Protein 7FAO (pdb70)

Radius of gyration: 17.67 Å; Cα contacts (8 Å, |Δi|>4): 389; chains: 2; bounding box: 28×63×42 Å

Sequence (192 aa):
SHMDIQVQVNIDDNGKNFDYTYTVTTESELQKVLNELMDYIKAAGAARVRISITARTSSEAEKFAAILRKVFAELGYNDINVTFDGDTVTVEEGQLESHMDIQVQVNIDDNGKNFDYTYTVTTESELQKVLNELMDYIKAAGAARVRISITARTSSEAEKFAAILRKVFAELGYNDINVTFDGDTVTVEGQLE

Nearest PDB structures (foldseek):
  7fao-assembly2_C  TM=9.971E-01  e=3.181E-18  unidentified
  1qys-assembly1_A  TM=9.608E-01  e=2.717E-15  unclassified
  2n4e-assembly1_A  TM=8.422E-01  e=2.646E-12  synthetic construct
  4kyz-assembly1_A  TM=8.076E-01  e=4.391E-10  synthetic construct
  2jvf-assembly1_A  TM=9.149E-01  e=1.231E-07  unclassified

Solvent-accessible surface area: 9706 Å² total; per-residue (Å²): 108,167,136,38,0,73,0,55,0,41,0,34,35,143,68,79,87,80,89,96,98,53,81,2,79,64,60,86,48,0,63,111,8,0,77,101,10,23,95,78,9,122,93,48,34,4,28,100,0,98,2,16,0,50,6,91,73,82,87,28,1,78,107,0,0,26,19,0,3,98,11,0,2,88,27,18,3,22,34,0,46,5,81,85,119,62,54,33,0,12,0,67,0,64,86,175,93,188,131,34,0,84,3,57,0,24,5,25,53,126,74,134,101,98,95,74,104,67,78,2,79,63,50,88,66,0,62,121,12,1,66,82,9,25,90,95,2,119,95,65,37,1,36,67,0,61,1,10,0,56,6,86,71,76,88,27,0,78,110,0,0,24,27,0,6,97,9,0,2,88,25,15,4,13,26,0,53,9,83,86,116,57,56,32,0,19,0,51,0,71,77,139

Secondary structure (DSSP, 8-state):
-TT-EEEEEEEEETTEEEEEEEEESSHHHHHHHHHHHHHHHHHH--SEEEEEEE-SSHHHHHHHHHHHHHHHHHTT-SEEEEEEETTEEEEEEE--/-TTSEEEEEEEEETTEEEEEEEEESSHHHHHHHHHHHHHHHHHHT-SEEEEEEE-SSHHHHHHHHHHHHHHHHHHT-SEEEEEEETTEEEEEEE--

Structure (mmCIF, N/CA/C/O backbone):
data_7FAO
#
_entry.id   7FAO
#
_cell.length_a   24.015
_cell.length_b   86.298
_cell.length_c   40.130
_cell.angle_alpha   90.000
_cell.angle_beta   97.176
_cell.angle_gamma   90.000
#
_symmetry.space_group_name_H-M   'P 1 21 1'
#
loop_
_entity.id
_entity.type
_entity.pdbx_description
1 polymer 'Top7 Surface mutant'
2 non-polymer 'MAGNESIUM ION'
3 water water
#
loop_
_atom_site.group_PDB
_atom_site.id
_atom_site.type_symbol
_atom_site.label_atom_id
_atom_site.label_alt_id
_atom_site.label_comp_id
_atom_site.label_asym_id
_atom_site.label_entity_id
_atom_site.label_seq_id
_atom_site.pdbx_PDB_ins_code
_atom_site.Cartn_x
_atom_site.Cartn_y
_atom_site.Cartn_z
_atom_site.occupancy
_atom_site.B_iso_or_equiv
_atom_site.auth_seq_id
_atom_site.auth_comp_id
_atom_site.auth_asym_id
_atom_site.auth_atom_id
_atom_site.pdbx_PDB_model_num
ATOM 1 N N . SER A 1 2 ? 7.62821 19.58338 10.99427 1.000 60.06510 0 SER A N 1
ATOM 2 C CA . SER A 1 2 ? 7.85365 19.79094 9.56925 1.000 51.51144 0 SER A CA 1
ATOM 3 C C . SER A 1 2 ? 7.72335 18.48314 8.80302 1.000 45.45808 0 SER A C 1
ATOM 4 O O . SER A 1 2 ? 7.54139 17.41627 9.39474 1.000 38.20195 0 SER A O 1
ATOM 7 N N . HIS A 1 3 ? 7.83029 18.56796 7.47906 1.000 44.67641 1 HIS A N 1
ATOM 8 C CA . HIS A 1 3 ? 7.72858 17.38251 6.63872 1.000 41.25758 1 HIS A CA 1
ATOM 9 C C . HIS A 1 3 ? 8.99417 16.54498 6.63149 1.000 36.05169 1 HIS A C 1
ATOM 10 O O . HIS A 1 3 ? 9.02441 15.51439 5.95033 1.000 34.69363 1 HIS A O 1
ATOM 17 N N . MET A 1 4 ? 10.03479 16.96371 7.35279 1.000 31.78276 2 MET A N 1
ATOM 18 C CA . MET A 1 4 ? 11.18980 16.10208 7.55648 1.000 32.22228 2 MET A CA 1
ATOM 19 C C . MET A 1 4 ? 10.95048 15.05602 8.63735 1.000 33.35400 2 MET A C 1
ATOM 20 O O . MET A 1 4 ? 11.77992 14.15522 8.79436 1.000 38.03351 2 MET A O 1
ATOM 25 N N . ASP A 1 5 ? 9.85282 15.16383 9.38625 1.000 28.55342 3 ASP A N 1
ATOM 26 C CA . ASP A 1 5 ? 9.54984 14.29555 10.51689 1.000 30.04571 3 ASP A CA 1
ATOM 27 C C . ASP A 1 5 ? 8.86209 13.01919 10.04349 1.000 27.04535 3 ASP A C 1
ATOM 28 O O . ASP A 1 5 ? 8.20814 12.98580 8.99873 1.000 27.45066 3 ASP A O 1
ATOM 33 N N . ILE A 1 6 ? 8.98107 11.97742 10.86468 1.000 23.36070 4 ILE A N 1
ATOM 34 C CA . ILE A 1 6 ? 8.26526 10.71688 10.70236 1.000 24.42924 4 ILE A CA 1
ATOM 35 C C . ILE A 1 6 ? 7.35596 10.55026 11.91166 1.000 24.54505 4 ILE A C 1
ATOM 36 O O . ILE A 1 6 ? 7.81485 10.67107 13.04931 1.000 24.07394 4 ILE A O 1
ATOM 41 N N . GLN A 1 7 ? 6.08126 10.26549 11.67629 1.000 24.07131 5 GLN A N 1
ATOM 42 C CA . GLN A 1 7 ? 5.11834 10.10080 12.76091 1.000 24.90562 5 GLN A CA 1
ATOM 43 C C . GLN A 1 7 ? 4.81355 8.62682 12.96651 1.000 25.38199 5 GLN A C 1
ATOM 44 O O . GLN A 1 7 ? 4.59679 7.89228 12.00033 1.000 24.85824 5 GLN A O 1
ATOM 50 N N . VAL A 1 8 ? 4.79821 8.20161 14.23124 1.000 20.70511 6 VAL A N 1
ATOM 51 C CA . VAL A 1 8 ? 4.56399 6.80935 14.60736 1.000 20.74459 6 VAL A CA 1
ATOM 52 C C . VAL A 1 8 ? 3.39961 6.77305 15.58465 1.000 19.63656 6 VAL A C 1
ATOM 53 O O . VAL A 1 8 ? 3.39159 7.50557 16.58386 1.000 22.66588 6 VAL A O 1
ATOM 57 N N . GLN A 1 9 ? 2.42117 5.91816 15.30189 1.000 21.69734 7 GLN A N 1
ATOM 58 C CA . GLN A 1 9 ? 1.27353 5.73638 16.17985 1.000 20.37086 7 GLN A CA 1
ATOM 59 C C . GLN A 1 9 ? 1.22292 4.27245 16.57468 1.000 23.36070 7 GLN A C 1
ATOM 60 O O . GLN A 1 9 ? 1.30539 3.39396 15.70989 1.000 21.98685 7 GLN A O 1
ATOM 66 N N . VAL A 1 10 ? 1.12169 4.02021 17.87918 1.000 20.74196 8 VAL A N 1
ATOM 67 C CA . VAL A 1 10 ? 1.22028 2.68052 18.44766 1.000 21.54732 8 VAL A CA 1
ATOM 68 C C . VAL A 1 10 ? 0.00761 2.44445 19.32622 1.000 22.05791 8 VAL A C 1
ATOM 69 O O . VAL A 1 10 ? -0.28764 3.25133 20.20942 1.000 23.81075 8 VAL A O 1
ATOM 73 N N . ASN A 1 11 ? -0.66963 1.32373 19.11019 1.000 23.68179 9 ASN A N 1
ATOM 74 C CA . ASN A 1 11 ? -1.77668 0.91117 19.95760 1.000 22.65798 9 ASN A CA 1
ATOM 75 C C . ASN A 1 11 ? -1.53175 -0.52348 20.38330 1.000 22.61587 9 ASN A C 1
ATOM 76 O O . ASN A 1 11 ? -1.43901 -1.41586 19.53655 1.000 23.89234 9 ASN A O 1
ATOM 81 N N . ILE A 1 12 ? -1.40306 -0.73289 21.69096 1.000 25.88731 10 ILE A N 1
ATOM 82 C CA . ILE A 1 12 ? -1.04778 -2.02554 22.27406 1.000 28.16654 10 ILE A CA 1
ATOM 83 C C . ILE A 1 12 ? -2.21473 -2.43838 23.15586 1.000 31.84856 10 ILE A C 1
ATOM 84 O O . ILE A 1 12 ? -2.44087 -1.84430 24.22205 1.000 30.32206 10 ILE A O 1
ATOM 89 N N . ASP A 1 13 ? -2.96554 -3.44828 22.72161 1.000 31.59326 11 ASP A N 1
ATOM 90 C CA . ASP A 1 13 ? -4.24575 -3.78763 23.33946 1.000 36.53070 11 ASP A CA 1
ATOM 91 C C . ASP A 1 13 ? -4.19369 -5.21765 23.85589 1.000 31.03530 11 ASP A C 1
ATOM 92 O O . ASP A 1 13 ? -4.23076 -6.16447 23.06439 1.000 38.60726 11 ASP A O 1
ATOM 97 N N . ASP A 1 14 ? -4.14436 -5.37916 25.17832 1.000 37.01760 12 ASP A N 1
ATOM 98 C CA . ASP A 1 14 ? -3.93867 -6.69077 25.79633 1.000 38.21248 12 ASP A CA 1
ATOM 99 C C . ASP A 1 14 ? -5.15051 -7.05320 26.65072 1.000 43.26835 12 ASP A C 1
ATOM 100 O O . ASP A 1 14 ? -5.16172 -6.84424 27.86905 1.000 41.05492 12 ASP A O 1
ATOM 105 N N . ASN A 1 15 ? -6.16888 -7.61318 25.99619 1.000 45.55546 13 ASN A N 1
ATOM 106 C CA . ASN A 1 15 ? -7.37930 -8.09253 26.65957 1.000 45.81602 13 ASN A CA 1
ATOM 107 C C . ASN A 1 15 ? -7.93057 -7.05380 27.63474 1.000 47.84784 13 ASN A C 1
ATOM 108 O O . ASN A 1 15 ? -8.22389 -7.34299 28.79663 1.000 49.09536 13 ASN A O 1
ATOM 113 N N . GLY A 1 16 ? -8.05537 -5.81813 27.14685 1.000 45.53177 14 GLY A N 1
ATOM 114 C CA . GLY A 1 16 ? -8.62319 -4.73183 27.90827 1.000 43.83157 14 GLY A CA 1
ATOM 115 C C . GLY A 1 16 ? -7.60728 -3.82113 28.56159 1.000 45.25279 14 GLY A C 1
ATOM 116 O O . GLY A 1 16 ? -7.97127 -2.72318 29.00377 1.000 46.01604 14 GLY A O 1
ATOM 117 N N . LYS A 1 17 ? -6.35745 -4.25733 28.66108 1.000 36.25961 15 LYS A N 1
ATOM 118 C CA . LYS A 1 17 ? -5.26648 -3.41484 29.14464 1.000 41.37338 15 LYS A CA 1
ATOM 119 C C . LYS A 1 17 ? -4.63286 -2.77659 27.91632 1.000 39.51000 15 LYS A C 1
ATOM 120 O O . LYS A 1 17 ? -3.83493 -3.40370 27.21431 1.000 38.16247 15 LYS A O 1
ATOM 126 N N . ASN A 1 18 ? -5.01074 -1.53234 27.63486 1.000 33.47770 16 ASN A N 1
ATOM 127 C CA . ASN A 1 18 ? -4.63121 -0.86713 26.39745 1.000 32.49074 16 ASN A CA 1
ATOM 128 C C . ASN A 1 18 ? -3.70910 0.30935 26.67387 1.000 31.91698 16 ASN A C 1
ATOM 129 O O . ASN A 1 18 ? -3.78976 0.95455 27.72467 1.000 37.33079 16 ASN A O 1
ATOM 134 N N . PHE A 1 19 ? -2.84657 0.58478 25.70495 1.000 34.30674 17 PHE A N 1
ATOM 135 C CA . PHE A 1 19 ? -1.91589 1.69759 25.75891 1.000 30.50629 17 PHE A CA 1
ATOM 136 C C . PHE A 1 19 ? -1.80652 2.30239 24.36959 1.000 27.44013 17 PHE A C 1
ATOM 137 O O . PHE A 1 19 ? -1.91397 1.60237 23.35991 1.000 27.58752 17 PHE A O 1
ATOM 145 N N . ASP A 1 20 ? -1.58578 3.61343 24.33100 1.000 29.60618 18 ASP A N 1
ATOM 146 C CA . ASP A 1 20 ? -1.49573 4.37544 23.09311 1.000 29.81147 18 ASP A CA 1
ATOM 147 C C . ASP A 1 20 ? -0.26398 5.26396 23.18649 1.000 32.08279 18 ASP A C 1
ATOM 148 O O . ASP A 1 20 ? -0.07360 5.95480 24.19434 1.000 32.25387 18 ASP A O 1
ATOM 153 N N . TYR A 1 21 ? 0.56903 5.24584 22.14985 1.000 32.13806 19 TYR A N 1
ATOM 154 C CA . TYR A 1 21 ? 1.73175 6.11917 22.08325 1.000 28.43762 19 TYR A CA 1
ATOM 155 C C . TYR A 1 21 ? 1.79418 6.78378 20.71861 1.000 25.02668 19 TYR A C 1
ATOM 156 O O . TYR A 1 21 ? 1.41712 6.19594 19.70120 1.000 23.83444 19 TYR A O 1
ATOM 165 N N . THR A 1 22 ? 2.27892 8.02029 20.70972 1.000 26.61109 20 THR A N 1
ATOM 166 C CA . THR A 1 22 ? 2.56586 8.73371 19.47546 1.000 26.77689 20 THR A CA 1
ATOM 167 C C . THR A 1 22 ? 3.98773 9.25964 19.56696 1.000 25.32146 20 THR A C 1
ATOM 168 O O . THR A 1 22 ? 4.35717 9.87462 20.57380 1.000 29.08507 20 THR A O 1
ATOM 172 N N . TYR A 1 23 ? 4.77751 9.02644 18.52238 1.000 24.26080 21 TYR A N 1
ATOM 173 C CA . TYR A 1 23 ? 6.14935 9.50675 18.47747 1.000 25.80836 21 TYR A CA 1
ATOM 174 C C . TYR A 1 23 ? 6.39356 10.27930 17.19681 1.000 22.53165 21 TYR A C 1
ATOM 175 O O . TYR A 1 23 ? 5.81075 9.98755 16.15099 1.000 23.33174 21 TYR A O 1
ATOM 184 N N . THR A 1 24 ? 7.29917 11.23762 17.29091 1.000 22.34215 22 THR A N 1
ATOM 185 C CA . THR A 1 24 ? 7.90325 11.88976 16.14204 1.000 24.58189 22 THR A CA 1
ATOM 186 C C . THR A 1 24 ? 9.37413 11.50298 16.14928 1.000 24.26344 22 THR A C 1
ATOM 187 O O . THR A 1 24 ? 10.07285 11.72518 17.14412 1.000 23.01592 22 THR A O 1
ATOM 191 N N . VAL A 1 25 ? 9.82970 10.89082 15.06618 1.000 23.92129 23 VAL A N 1
ATOM 192 C CA . VAL A 1 25 ? 11.23160 10.52093 14.93718 1.000 24.01867 23 VAL A CA 1
ATOM 193 C C . VAL A 1 25 ? 11.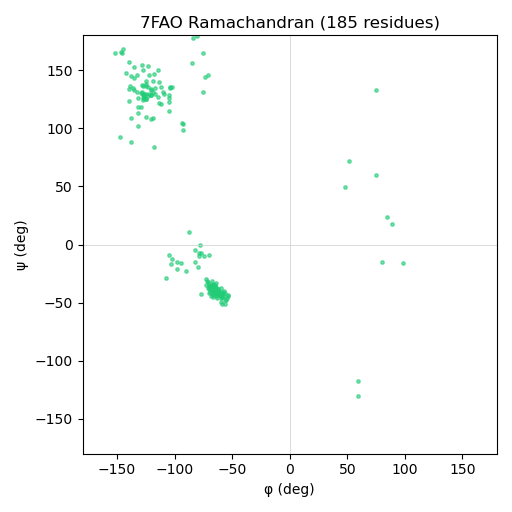77865 11.15863 13.67263 1.000 22.66061 23 VAL A C 1
ATOM 194 O O . VAL A 1 25 ? 11.03186 11.45910 12.73702 1.000 24.10815 23 VAL A O 1
ATOM 198 N N . THR A 1 26 ? 13.08894 11.39937 13.66704 1.000 23.40281 24 THR A N 1
ATOM 199 C CA . THR A 1 26 ? 13.70696 12.20012 12.61565 1.000 24.07657 24 THR A CA 1
ATOM 200 C C . THR A 1 26 ? 14.45464 11.36889 11.59024 1.000 23.68442 24 THR A C 1
ATOM 201 O O . THR A 1 26 ? 14.76665 11.88173 10.51055 1.000 25.52148 24 THR A O 1
ATOM 205 N N . THR A 1 27 ? 14.76603 10.11581 11.90458 1.000 22.54744 25 THR A N 1
ATOM 206 C CA . THR A 1 27 ? 15.56035 9.27222 11.02959 1.000 22.08423 25 THR A CA 1
ATOM 207 C C . THR A 1 27 ? 15.06806 7.84055 11.16181 1.000 20.07346 25 THR A C 1
ATOM 208 O O . THR A 1 27 ? 14.35147 7.48857 12.10159 1.000 21.86578 25 THR A O 1
ATOM 212 N N . GLU A 1 28 ? 15.47937 7.00588 10.20898 1.000 19.62604 26 GLU A N 1
ATOM 213 C CA . GLU A 1 28 ? 15.23995 5.57458 10.32620 1.000 20.15505 26 GLU A CA 1
ATOM 214 C C . GLU A 1 28 ? 15.89959 5.01768 11.57779 1.000 18.83384 26 GLU A C 1
ATOM 215 O O . GLU A 1 28 ? 15.34266 4.12604 12.23423 1.000 18.37589 26 GLU A O 1
ATOM 221 N N . SER A 1 29 ? 17.08753 5.52455 11.91287 1.000 21.41573 27 SER A N 1
ATOM 222 C CA . SER A 1 29 ? 17.78498 5.06400 13.10341 1.000 25.70308 27 SER A CA 1
ATOM 223 C C . SER A 1 29 ? 16.96274 5.33745 14.35814 1.000 22.27636 27 SER A C 1
ATOM 224 O O . SER A 1 29 ? 16.81453 4.45415 15.20926 1.000 22.22635 27 SER A O 1
ATOM 227 N N . GLU A 1 30 ? 16.36502 6.52902 14.46874 1.000 20.23664 28 GLU A N 1
ATOM 228 C CA . GLU A 1 30 ? 15.51777 6.81293 15.62654 1.000 18.41010 28 GLU A CA 1
ATOM 229 C C . GLU A 1 30 ? 14.24599 5.97532 15.61034 1.000 19.86291 28 GLU A C 1
ATOM 230 O O . GLU A 1 30 ? 13.77595 5.53046 16.66743 1.000 18.66013 28 GLU A O 1
ATOM 236 N N . LEU A 1 31 ? 13.65793 5.75848 14.43142 1.000 17.23891 29 LEU A N 1
ATOM 237 C CA . LEU A 1 31 ? 12.51996 4.86276 14.32860 1.000 15.59661 29 LEU A CA 1
ATOM 238 C C . LEU A 1 31 ? 12.86309 3.49411 14.89968 1.000 16.45197 29 LEU A C 1
ATOM 239 O O . LEU A 1 31 ? 12.09037 2.90887 15.66683 1.000 16.64147 29 LEU A O 1
ATOM 244 N N . GLN A 1 32 ? 14.02048 2.94982 14.51031 1.000 17.98110 30 GLN A N 1
ATOM 245 C CA . GLN A 1 32 ? 14.41747 1.63077 15.00501 1.000 19.39706 30 GLN A CA 1
ATOM 246 C C . GLN A 1 32 ? 14.60454 1.62556 16.51806 1.000 19.39180 30 GLN A C 1
ATOM 247 O O . GLN A 1 32 ? 14.25376 0.64087 17.18690 1.000 21.45257 30 GLN A O 1
ATOM 253 N N . LYS A 1 33 ? 15.16382 2.70300 17.07259 1.000 17.25470 31 LYS A N 1
ATOM 254 C CA . LYS A 1 33 ? 15.28868 2.82884 18.52229 1.000 21.62365 31 LYS A CA 1
ATOM 255 C C . LYS A 1 33 ? 13.93108 2.68647 19.19765 1.000 20.94725 31 LYS A C 1
ATOM 256 O O . LYS A 1 33 ? 13.78321 1.93887 20.17198 1.000 21.59996 31 LYS A O 1
ATOM 262 N N . VAL A 1 34 ? 12.92582 3.39955 18.69423 1.000 17.78897 32 VAL A N 1
ATOM 263 C CA . VAL A 1 34 ? 11.60318 3.36128 19.30988 1.000 18.74172 32 VAL A CA 1
ATOM 264 C C . VAL A 1 34 ? 10.95807 1.98924 19.13338 1.000 18.11270 32 VAL A C 1
ATOM 265 O O . VAL A 1 34 ? 10.32846 1.45374 20.06226 1.000 19.36022 32 VAL A O 1
ATOM 269 N N . LEU A 1 35 ? 11.08455 1.39962 17.94492 1.000 17.96531 33 LEU A N 1
ATOM 270 C CA . LEU A 1 35 ? 10.49206 0.08820 17.70444 1.000 20.09451 33 LEU A CA 1
ATOM 271 C C . LEU A 1 35 ? 11.11473 -0.97253 18.60208 1.000 16.55462 33 LEU A C 1
ATOM 272 O O . LEU A 1 35 ? 10.41444 -1.87040 19.08696 1.000 19.70236 33 LEU A O 1
ATOM 277 N N . ASN A 1 36 ? 12.43078 -0.88348 18.85240 1.000 18.24166 34 ASN A N 1
ATOM 278 C CA . ASN A 1 36 ? 13.10027 -1.85497 19.71969 1.000 19.74710 34 ASN A CA 1
ATOM 279 C C . ASN A 1 36 ? 12.64462 -1.73037 21.17012 1.000 17.27312 34 ASN A C 1
ATOM 280 O O . ASN A 1 36 ? 12.48063 -2.74640 21.85571 1.000 20.91303 34 ASN A O 1
ATOM 285 N N . GLU A 1 37 ? 12.35428 -0.51063 21.61823 1.000 21.23676 35 GLU A N 1
ATOM 286 C CA . GLU A 1 37 ? 11.75847 -0.33040 22.93409 1.000 24.91878 35 GLU A CA 1
ATOM 287 C C . GLU A 1 37 ? 10.36904 -0.95323 22.99795 1.000 18.45484 35 GLU A C 1
ATOM 288 O O . GLU A 1 37 ? 10.01746 -1.59439 23.99964 1.000 25.06353 35 GLU A O 1
ATOM 294 N N . LEU A 1 38 ? 9.56359 -0.77050 21.94911 1.000 21.99474 36 LEU A N 1
ATOM 295 C CA . LEU A 1 38 ? 8.23233 -1.37609 21.92762 1.000 23.38965 36 LEU A CA 1
ATOM 296 C C . LEU A 1 38 ? 8.31854 -2.89246 21.94624 1.000 20.79460 36 LEU A C 1
ATOM 297 O O . LEU A 1 38 ? 7.54943 -3.55915 22.64594 1.000 21.89473 36 LEU A O 1
ATOM 302 N N . MET A 1 39 ? 9.25128 -3.45641 21.17991 1.000 21.23676 37 MET A N 1
ATOM 303 C CA . MET A 1 39 ? 9.46635 -4.89935 21.20398 1.000 23.44755 37 MET A CA 1
ATOM 304 C C . MET A 1 39 ? 9.82801 -5.38186 22.60210 1.000 22.27899 37 MET A C 1
ATOM 305 O O . MET A 1 39 ? 9.30277 -6.40000 23.06957 1.000 23.36070 37 MET A O 1
ATOM 310 N N . ASP A 1 40 ? 10.72792 -4.66883 23.28606 1.000 21.72103 38 ASP A N 1
ATOM 311 C CA . ASP A 1 40 ? 11.08826 -5.02506 24.64786 1.000 22.54744 38 ASP A CA 1
ATOM 312 C C . ASP A 1 40 ? 9.84840 -5.11148 25.51469 1.000 23.72127 38 ASP A C 1
ATOM 313 O O . ASP A 1 40 ? 9.67838 -6.05621 26.29438 1.000 25.99785 38 ASP A O 1
ATOM 318 N N . TYR A 1 41 ? 8.96960 -4.11772 25.39565 1.000 25.36357 39 TYR A N 1
ATOM 319 C CA . TYR A 1 41 ? 7.79395 -4.09625 26.25443 1.000 28.53763 39 TYR A CA 1
ATOM 320 C C . TYR A 1 41 ? 6.87004 -5.25759 25.92593 1.000 26.75058 39 TYR A C 1
ATOM 321 O O . TYR A 1 41 ? 6.36640 -5.94521 26.82366 1.000 31.21690 39 TYR A O 1
ATOM 330 N N . ILE A 1 42 ? 6.63380 -5.48710 24.63899 1.000 24.80297 40 ILE A N 1
ATOM 331 C CA . ILE A 1 42 ? 5.69175 -6.52106 24.22705 1.000 27.87966 40 ILE A CA 1
ATOM 332 C C . ILE A 1 42 ? 6.20451 -7.90131 24.61558 1.000 30.61683 40 ILE A C 1
ATOM 333 O O . ILE A 1 42 ? 5.43300 -8.76438 25.05375 1.000 29.56933 40 ILE A O 1
ATOM 338 N N . LYS A 1 43 ? 7.51719 -8.12106 24.51022 1.000 28.76661 41 LYS A N 1
ATOM 339 C CA . LYS A 1 43 ? 8.07305 -9.41289 24.90074 1.000 32.94342 41 LYS A CA 1
ATOM 340 C C . LYS A 1 43 ? 7.93021 -9.65204 26.39542 1.000 31.24848 41 LYS A C 1
ATOM 341 O O . LYS A 1 43 ? 7.67382 -10.78090 26.82363 1.000 34.38307 41 LYS A O 1
ATOM 347 N N . ALA A 1 44 ? 8.10058 -8.60495 27.20340 1.000 30.18520 42 ALA A N 1
ATOM 348 C CA . ALA A 1 44 ? 8.03712 -8.77551 28.64743 1.000 32.74866 42 ALA A CA 1
ATOM 349 C C . ALA A 1 44 ? 6.60415 -8.90639 29.13638 1.000 37.08603 42 ALA A C 1
ATOM 350 O O . ALA A 1 44 ? 6.31411 -9.74376 29.99777 1.000 39.02573 42 ALA A O 1
ATOM 352 N N . ALA A 1 45 ? 5.69914 -8.08748 28.60912 1.000 35.83324 43 ALA A N 1
ATOM 353 C CA . ALA A 1 45 ? 4.34012 -8.03731 29.12333 1.000 37.18341 43 ALA A CA 1
ATOM 354 C C . ALA A 1 45 ? 3.35513 -8.87041 28.31713 1.000 35.28844 43 ALA A C 1
ATOM 355 O O . ALA A 1 45 ? 2.31043 -9.25902 28.85537 1.000 40.26009 43 ALA A O 1
ATOM 357 N N . GLY A 1 46 ? 3.66661 -9.17991 27.06538 1.000 33.80142 44 GLY A N 1
ATOM 358 C CA . GLY A 1 46 ? 2.69550 -9.83319 26.21503 1.000 37.95455 44 GLY A CA 1
ATOM 359 C C . GLY A 1 46 ? 1.63070 -8.85206 25.76529 1.000 40.96544 44 GLY A C 1
ATOM 360 O O . GLY A 1 46 ? 1.10407 -8.07977 26.57189 1.000 54.25387 44 GLY A O 1
ATOM 361 N N . ALA A 1 47 ? 1.31366 -8.85785 24.47611 1.000 32.79867 45 ALA A N 1
ATOM 362 C CA . ALA A 1 47 ? 0.23555 -8.03491 23.94850 1.000 29.18245 45 ALA A CA 1
ATOM 363 C C . ALA A 1 47 ? -0.52083 -8.85652 22.91884 1.000 32.86183 45 ALA A C 1
ATOM 364 O O . ALA A 1 47 ? 0.06965 -9.32852 21.94272 1.000 35.84377 45 ALA A O 1
ATOM 366 N N . ALA A 1 48 ? -1.82517 -9.01178 23.12948 1.000 29.80094 46 ALA A N 1
ATOM 367 C CA . ALA A 1 48 ? -2.63105 -9.83451 22.23352 1.000 26.66109 46 ALA A CA 1
ATOM 368 C C . ALA A 1 48 ? -2.80245 -9.18354 20.86945 1.000 25.86100 46 ALA A C 1
ATOM 369 O O . ALA A 1 48 ? -2.86869 -9.88147 19.85064 1.000 29.36668 46 ALA A O 1
ATOM 371 N N . ARG A 1 49 ? -2.88361 -7.86027 20.82493 1.000 24.27923 47 ARG A N 1
ATOM 372 C CA . ARG A 1 49 ? -3.03600 -7.14044 19.57084 1.000 23.87918 47 ARG A CA 1
ATOM 373 C C . ARG A 1 49 ? -2.16253 -5.89996 19.60220 1.000 25.12933 47 ARG A C 1
ATOM 374 O O . ARG A 1 49 ? -2.12664 -5.17664 20.60037 1.000 25.73466 47 ARG A O 1
ATOM 382 N N . VAL A 1 50 ? -1.47827 -5.65135 18.49770 1.000 21.77366 48 VAL A N 1
ATOM 383 C CA . VAL A 1 50 ? -0.63683 -4.47087 18.34530 1.000 19.02597 48 VAL A CA 1
ATOM 384 C C . VAL A 1 50 ? -0.89278 -3.89399 16.96574 1.000 21.98421 48 VAL A C 1
ATOM 385 O O . VAL A 1 50 ? -0.92759 -4.62979 15.97462 1.000 24.09763 48 VAL A O 1
ATOM 389 N N . ARG A 1 51 ? -1.05501 -2.58101 16.89533 1.000 18.48643 49 ARG A N 1
ATOM 390 C CA . ARG A 1 51 ? -1.15553 -1.89372 15.62074 1.000 20.00240 49 ARG A CA 1
ATOM 391 C C . ARG A 1 51 ? -0.13646 -0.76957 15.62812 1.000 21.33677 49 ARG A C 1
ATOM 392 O O . ARG A 1 51 ? -0.09155 0.02205 16.57301 1.000 22.21582 49 ARG A O 1
ATOM 400 N N . ILE A 1 52 ? 0.68317 -0.70755 14.58918 1.000 17.36524 50 ILE A N 1
ATOM 401 C CA . ILE A 1 52 ? 1.69618 0.33962 14.44268 1.000 17.37314 50 ILE A CA 1
ATOM 402 C C . ILE A 1 52 ? 1.49764 0.99252 13.08738 1.000 19.03912 50 ILE A C 1
ATOM 403 O O . ILE A 1 52 ? 1.47528 0.30351 12.06356 1.000 19.43128 50 ILE A O 1
ATOM 408 N N . SER A 1 53 ? 1.35978 2.31623 13.07955 1.000 20.75775 51 SER A N 1
ATOM 409 C CA . SER A 1 53 ? 1.24346 3.08943 11.85071 1.000 20.85513 51 SER A CA 1
ATOM 410 C C . SER A 1 53 ? 2.44630 4.01130 11.77644 1.000 22.59481 51 SER A C 1
ATOM 411 O O . SER A 1 53 ? 2.81435 4.64316 12.76925 1.000 24.56610 51 SER A O 1
ATOM 414 N N . ILE A 1 54 ? 3.07569 4.07745 10.61180 1.000 19.89186 52 ILE A N 1
ATOM 415 C CA . ILE A 1 54 ? 4.19394 4.98783 10.41928 1.000 20.28664 52 ILE A CA 1
ATOM 416 C C . ILE A 1 54 ? 3.90087 5.82249 9.18824 1.000 19.51287 52 ILE A C 1
ATOM 417 O O . ILE A 1 54 ? 3.67557 5.26676 8.10435 1.000 20.49719 52 ILE A O 1
ATOM 422 N N . THR A 1 55 ? 3.91600 7.14343 9.34466 1.000 19.30495 53 THR A N 1
ATOM 423 C CA . THR A 1 55 ? 3.75941 8.05413 8.21474 1.000 20.45772 53 THR A CA 1
ATOM 424 C C . THR A 1 55 ? 5.15226 8.39197 7.71025 1.000 22.19740 53 THR A C 1
ATOM 425 O O . THR A 1 55 ? 5.87907 9.17526 8.32680 1.000 22.08686 53 THR A O 1
ATOM 429 N N . ALA A 1 56 ? 5.52765 7.78256 6.58581 1.000 21.25255 54 ALA A N 1
ATOM 430 C CA . ALA A 1 56 ? 6.83278 7.98334 5.98217 1.000 19.74974 54 ALA A CA 1
ATOM 431 C C . ALA A 1 56 ? 6.83103 9.24008 5.11325 1.000 21.78682 54 ALA A C 1
ATOM 432 O O . ALA A 1 56 ? 5.81372 9.91675 4.93054 1.000 22.44216 54 ALA A O 1
ATOM 434 N N . ARG A 1 57 ? 7.99641 9.54843 4.55157 1.000 19.71289 55 ARG A N 1
ATOM 435 C CA . ARG A 1 57 ? 8.17795 10.78656 3.80950 1.000 20.43403 55 ARG A CA 1
ATOM 436 C C . ARG A 1 57 ? 8.04891 10.60894 2.30300 1.000 17.23628 55 ARG A C 1
ATOM 437 O O . ARG A 1 57 ? 7.89183 11.60378 1.58637 1.000 19.26810 55 ARG A O 1
ATOM 445 N N . THR A 1 58 ? 8.10532 9.36950 1.82074 1.000 17.62843 56 THR A N 1
ATOM 446 C CA . THR A 1 58 ? 7.85491 9.04054 0.42195 1.000 17.88899 56 THR A CA 1
ATOM 447 C C . THR A 1 58 ? 7.15830 7.68684 0.39218 1.000 16.06508 56 THR A C 1
ATOM 448 O O . THR A 1 58 ? 7.12072 6.95660 1.38902 1.000 15.98876 56 THR A O 1
ATOM 452 N N . SER A 1 59 ? 6.62937 7.32153 -0.77896 1.000 18.89700 57 SER A N 1
ATOM 453 C CA . SER A 1 59 ? 5.98757 6.01210 -0.87429 1.000 18.48643 57 SER A CA 1
ATOM 454 C C . SER A 1 59 ? 7.01239 4.88897 -0.82171 1.000 16.81781 57 SER A C 1
ATOM 455 O O . SER A 1 59 ? 6.73060 3.80782 -0.28381 1.000 18.37589 57 SER A O 1
ATOM 458 N N . SER A 1 60 ? 8.21192 5.13834 -1.33950 1.000 17.83109 58 SER A N 1
ATOM 459 C CA . SER A 1 60 ? 9.27681 4.15049 -1.22923 1.000 19.46812 58 SER A CA 1
ATOM 460 C C . SER A 1 60 ? 9.69459 3.96275 0.22345 1.000 16.68095 58 SER A C 1
ATOM 461 O O . SER A 1 60 ? 9.93238 2.83189 0.67015 1.000 18.84700 58 SER A O 1
ATOM 464 N N . GLU A 1 61 ? 9.78811 5.05880 0.97930 1.000 16.64410 59 GLU A N 1
ATOM 465 C CA . GLU A 1 61 ? 10.12904 4.92558 2.38585 1.000 17.50473 59 GLU A CA 1
ATOM 466 C C . GLU A 1 61 ? 9.02312 4.20795 3.15921 1.000 19.84448 59 GLU A C 1
ATOM 467 O O . GLU A 1 61 ? 9.31826 3.44899 4.09157 1.000 17.66528 59 GLU A O 1
ATOM 473 N N . ALA A 1 62 ? 7.75276 4.41205 2.77814 1.000 16.61778 60 ALA A N 1
ATOM 474 C CA . ALA A 1 62 ? 6.67490 3.63851 3.39075 1.000 16.28880 60 ALA A CA 1
ATOM 475 C C . ALA A 1 62 ? 6.91500 2.14420 3.22174 1.000 19.84712 60 ALA A C 1
ATOM 476 O O . ALA A 1 62 ? 6.74204 1.37288 4.17385 1.000 19.05228 60 ALA A O 1
ATOM 478 N N . GLU A 1 63 ? 7.36988 1.71477 2.03447 1.000 17.64948 61 GLU A N 1
ATOM 479 C CA . GLU A 1 63 ? 7.62982 0.28911 1.85024 1.000 18.03374 61 GLU A CA 1
ATOM 480 C C . GLU A 1 63 ? 8.85036 -0.15623 2.64444 1.000 18.14954 61 GLU A C 1
ATOM 481 O O . GLU A 1 63 ? 8.87892 -1.26701 3.18380 1.000 16.39144 61 GLU A O 1
ATOM 487 N N . LYS A 1 64 ? 9.87888 0.68109 2.70454 1.000 16.48356 62 LYS A N 1
ATOM 488 C CA . LYS A 1 64 ? 11.03649 0.36325 3.52811 1.000 17.72844 62 LYS A CA 1
ATOM 489 C C . LYS A 1 64 ? 10.62000 0.17670 4.98198 1.000 17.10205 62 LYS A C 1
ATOM 490 O O . LYS A 1 64 ? 11.02724 -0.78810 5.64470 1.000 18.66540 62 LYS A O 1
ATOM 496 N N . PHE A 1 65 ? 9.76541 1.06516 5.47969 1.000 16.30985 63 PHE A N 1
ATOM 497 C CA . PHE A 1 65 ? 9.31859 0.94570 6.86008 1.000 17.13627 63 PHE A CA 1
ATOM 498 C C . PHE A 1 65 ? 8.34867 -0.21590 7.02575 1.000 16.80991 63 PHE A C 1
ATOM 499 O O . PHE A 1 65 ? 8.28695 -0.82837 8.10411 1.000 19.75237 63 PHE A O 1
ATOM 507 N N . ALA A 1 66 ? 7.58341 -0.53923 5.98029 1.000 15.79926 64 ALA A N 1
ATOM 508 C CA . ALA A 1 66 ? 6.76846 -1.75048 6.01985 1.000 18.38905 64 ALA A CA 1
ATOM 509 C C . ALA A 1 66 ? 7.63008 -2.98132 6.25022 1.000 18.25219 64 ALA A C 1
ATOM 510 O O . ALA A 1 66 ? 7.25989 -3.87140 7.02685 1.000 19.44444 64 ALA A O 1
ATOM 512 N N . ALA A 1 67 ? 8.78517 -3.04957 5.59900 1.000 17.63633 65 ALA A N 1
ATOM 513 C CA . ALA A 1 67 ? 9.63267 -4.22823 5.74521 1.000 15.54660 65 ALA A CA 1
ATOM 514 C C . ALA A 1 67 ? 10.16869 -4.33920 7.16465 1.000 15.92033 65 ALA A C 1
ATOM 515 O O . ALA A 1 67 ? 10.22816 -5.43928 7.72858 1.000 18.40484 65 ALA A O 1
ATOM 517 N N . ILE A 1 68 ? 10.54965 -3.21053 7.75794 1.000 19.18651 66 ILE A N 1
ATOM 518 C CA . ILE A 1 68 ? 10.95130 -3.20438 9.15974 1.000 18.82857 66 ILE A CA 1
ATOM 519 C C . ILE A 1 68 ? 9.82809 -3.74643 10.02667 1.000 18.78909 66 ILE A C 1
ATOM 520 O O . ILE A 1 68 ? 10.05531 -4.57916 10.91529 1.000 20.68932 66 ILE A O 1
ATOM 525 N N . LEU A 1 69 ? 8.59390 -3.30962 9.76390 1.000 17.03625 67 LEU A N 1
ATOM 526 C CA . LEU A 1 69 ? 7.47462 -3.72588 10.60244 1.000 17.02309 67 LEU A CA 1
ATOM 527 C C . LEU A 1 69 ? 7.12560 -5.19601 10.40489 1.000 19.10492 67 LEU A C 1
ATOM 528 O O . LEU A 1 69 ? 6.81206 -5.89262 11.37687 1.000 17.94426 67 LEU A O 1
ATOM 533 N N . ARG A 1 70 ? 7.12467 -5.68541 9.15882 1.000 16.90992 68 ARG A N 1
ATOM 534 C CA . ARG A 1 70 ? 6.89912 -7.11677 8.95679 1.000 18.16270 68 ARG A CA 1
ATOM 535 C C . ARG A 1 70 ? 7.87773 -7.92703 9.79606 1.000 16.93098 68 ARG A C 1
ATOM 536 O O . ARG A 1 70 ? 7.49950 -8.91426 10.43870 1.000 18.33378 68 ARG A O 1
ATOM 544 N N . LYS A 1 71 ? 9.14830 -7.51807 9.80889 1.000 18.43905 69 LYS A N 1
ATOM 545 C CA . LYS A 1 71 ? 10.14782 -8.25200 10.56997 1.000 20.70248 69 LYS A CA 1
ATOM 546 C C . LYS A 1 71 ? 9.90630 -8.11328 12.06748 1.000 17.51263 69 LYS A C 1
ATOM 547 O O . LYS A 1 71 ? 10.03928 -9.09498 12.81074 1.000 20.46561 69 LYS A O 1
ATOM 553 N N . VAL A 1 72 ? 9.49291 -6.92189 12.52022 1.000 17.84688 70 VAL A N 1
ATOM 554 C CA . VAL A 1 72 ? 9.16635 -6.74271 13.93661 1.000 19.59182 70 VAL A CA 1
ATOM 555 C C . VAL A 1 72 ? 8.06403 -7.70670 14.34825 1.000 19.42338 70 VAL A C 1
ATOM 556 O O . VAL A 1 72 ? 8.18049 -8.43072 15.34409 1.000 19.81817 70 VAL A O 1
ATOM 560 N N . PHE A 1 73 ? 6.97297 -7.72522 13.58791 1.000 17.68370 71 PHE A N 1
ATOM 561 C CA . PHE A 1 73 ? 5.83037 -8.53697 13.98330 1.000 18.09691 71 PHE A CA 1
ATOM 562 C C . PHE A 1 73 ? 6.15590 -10.02165 13.91852 1.000 17.44420 71 PHE A C 1
ATOM 563 O O . PHE A 1 73 ? 5.68931 -10.79884 14.75685 1.000 18.53906 71 PHE A O 1
ATOM 571 N N . ALA A 1 74 ? 6.96210 -10.44486 12.93864 1.000 19.00754 72 ALA A N 1
ATOM 572 C CA . ALA A 1 74 ? 7.37394 -11.84007 12.88940 1.000 17.73107 72 ALA A CA 1
ATOM 573 C C . ALA A 1 74 ? 8.23369 -12.19755 14.09285 1.000 16.81517 72 ALA A C 1
ATOM 574 O O . ALA A 1 74 ? 8.04567 -13.25455 14.71449 1.000 22.24214 72 ALA A O 1
ATOM 576 N N . GLU A 1 75 ? 9.15042 -11.29832 14.47401 1.000 21.73682 73 GLU A N 1
ATOM 577 C CA . GLU A 1 75 ? 10.02967 -11.56995 15.60395 1.000 25.70835 73 GLU A CA 1
ATOM 578 C C . GLU A 1 75 ? 9.23751 -11.68314 16.89929 1.000 17.56263 73 GLU A C 1
ATOM 579 O O . GLU A 1 75 ? 9.58221 -12.48450 17.77420 1.000 23.15278 73 GLU A O 1
ATOM 585 N N . LEU A 1 76 ? 8.15369 -10.91880 17.01129 1.000 19.89975 74 LEU A N 1
ATOM 586 C CA . LEU A 1 76 ? 7.30573 -10.94443 18.19659 1.000 24.58189 74 LEU A CA 1
ATOM 587 C C . LEU A 1 76 ? 6.36035 -12.14031 18.24061 1.000 24.59505 74 LEU A C 1
ATOM 588 O O . LEU A 1 76 ? 5.70465 -12.35641 19.27097 1.000 25.07143 74 LEU A O 1
ATOM 593 N N . GLY A 1 77 ? 6.28281 -12.93232 17.17461 1.000 22.40532 75 GLY A N 1
ATOM 594 C CA . GLY A 1 77 ? 5.53330 -14.17345 17.22991 1.000 20.07609 75 GLY A CA 1
ATOM 595 C C . GLY A 1 77 ? 4.07363 -14.06638 16.86670 1.000 21.61312 75 GLY A C 1
ATOM 596 O O . GLY A 1 77 ? 3.31266 -14.98114 17.19874 1.000 22.38426 75 GLY A O 1
ATOM 597 N N . TYR A 1 78 ? 3.65539 -12.98871 16.19777 1.000 20.79460 76 TYR A N 1
ATOM 598 C CA . TYR A 1 78 ? 2.24719 -12.83814 15.86123 1.000 19.99713 76 TYR A CA 1
ATOM 599 C C . TYR A 1 78 ? 1.84308 -13.82780 14.77534 1.000 23.45281 76 TYR A C 1
ATOM 600 O O . TYR A 1 78 ? 2.64069 -14.19372 13.90883 1.000 23.14488 76 TYR A O 1
ATOM 609 N N . ASN A 1 79 ? 0.59751 -14.29349 14.86039 1.000 22.92380 77 ASN A N 1
ATOM 610 C CA . ASN A 1 79 ? 0.08824 -15.33160 13.97480 1.000 25.17670 77 ASN A CA 1
ATOM 611 C C . ASN A 1 79 ? -0.85769 -14.79344 12.91032 1.000 25.35041 77 ASN A C 1
ATOM 612 O O . ASN A 1 79 ? -1.23597 -15.53706 11.99839 1.000 27.19800 77 ASN A O 1
ATOM 617 N N . ASP A 1 80 ? -1.24929 -13.53037 13.01631 1.000 22.60534 78 ASP A N 1
ATOM 618 C CA . ASP A 1 80 ? -2.08414 -12.86524 12.02187 1.000 22.17108 78 ASP A CA 1
ATOM 619 C C . ASP A 1 80 ? -1.46161 -11.49121 11.87243 1.000 24.32397 78 ASP A C 1
ATOM 620 O O . ASP A 1 80 ? -1.51333 -10.69021 12.81044 1.000 24.28975 78 ASP A O 1
ATOM 625 N N . ILE A 1 81 ? -0.81680 -11.25025 10.73477 1.000 20.47614 79 ILE A N 1
ATOM 626 C CA . ILE A 1 81 ? -0.08710 -10.01519 10.46898 1.000 18.06269 79 ILE A CA 1
ATOM 627 C C . ILE A 1 81 ? -0.62464 -9.42285 9.17425 1.000 24.63190 79 ILE A C 1
ATOM 628 O O . ILE A 1 81 ? -0.65199 -10.09921 8.14269 1.000 23.36070 79 ILE A O 1
ATOM 633 N N . ASN A 1 82 ? -1.05811 -8.16662 9.22167 1.000 23.15541 80 ASN A N 1
ATOM 634 C CA . ASN A 1 82 ? -1.66727 -7.53277 8.05889 1.000 21.73682 80 ASN A CA 1
ATOM 635 C C . ASN A 1 8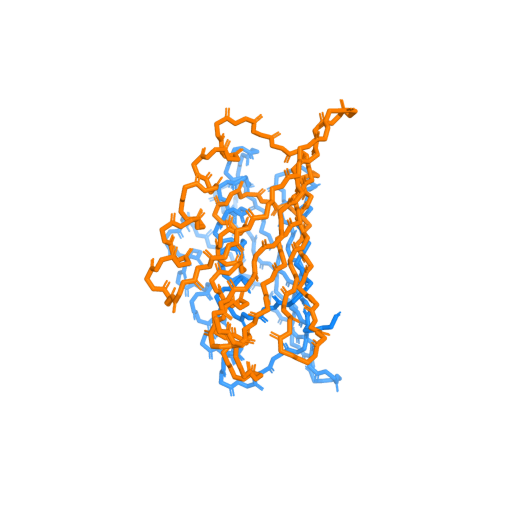2 ? -1.03830 -6.16773 7.84115 1.000 2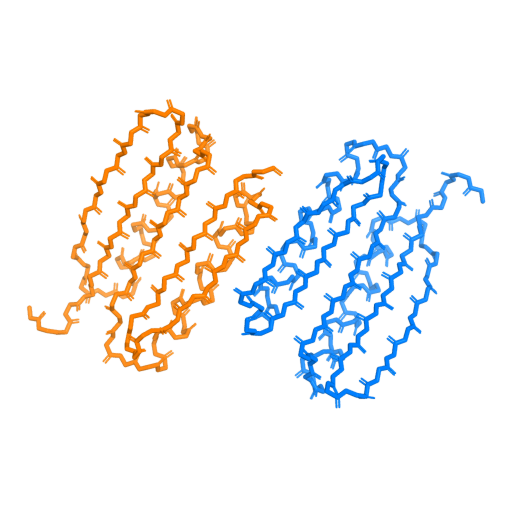1.66576 80 ASN A C 1
ATOM 636 O O . ASN A 1 82 ? -1.01692 -5.33591 8.75729 1.000 22.31320 80 ASN A O 1
ATOM 641 N N . VAL A 1 83 ? -0.54294 -5.94629 6.62527 1.000 18.91279 81 VAL A N 1
ATOM 642 C CA . VAL A 1 83 ? 0.11361 -4.70947 6.22732 1.000 21.01831 81 VAL A CA 1
ATOM 643 C C . VAL A 1 83 ? -0.81996 -3.97882 5.27329 1.000 20.26032 81 VAL A C 1
ATOM 644 O O . VAL A 1 83 ? -1.30925 -4.56966 4.30215 1.000 23.29753 81 VAL A O 1
ATOM 648 N N . THR A 1 84 ? -1.06598 -2.69544 5.54477 1.000 19.64183 82 THR A N 1
ATOM 649 C CA . THR A 1 84 ? -1.86774 -1.86529 4.65675 1.000 20.95778 82 THR A CA 1
ATOM 650 C C . THR A 1 84 ? -1.18605 -0.51944 4.46858 1.000 18.87858 82 THR A C 1
ATOM 651 O O . THR A 1 84 ? -0.42362 -0.06517 5.32653 1.000 22.31847 82 THR A O 1
ATOM 655 N N . PHE A 1 85 ? -1.45169 0.10601 3.32710 1.000 25.87152 83 PHE A N 1
ATOM 656 C CA . PHE A 1 85 ? -0.88099 1.39957 2.98417 1.000 25.03195 83 PHE A CA 1
ATOM 657 C C . PHE A 1 85 ? -2.00424 2.39317 2.70364 1.000 25.20039 83 PHE A C 1
ATOM 658 O O . PHE A 1 85 ? -2.97922 2.06798 2.01814 1.000 25.75835 83 PHE A O 1
ATOM 666 N N . ASP A 1 86 ? -1.86572 3.60333 3.24429 1.000 24.95562 84 ASP A N 1
ATOM 667 C CA . ASP A 1 86 ? -2.74058 4.73184 2.92476 1.000 26.15840 84 ASP A CA 1
ATOM 668 C C . ASP A 1 86 ? -1.82159 5.90962 2.62460 1.000 31.54326 84 ASP A C 1
ATOM 669 O O . ASP A 1 86 ? -1.27395 6.52551 3.54552 1.000 27.09799 84 ASP A O 1
ATOM 674 N N . GLY A 1 87 ? -1.64573 6.20898 1.34327 1.000 32.51442 85 GLY A N 1
ATOM 675 C CA . GLY A 1 87 ? -0.65242 7.20180 0.96907 1.000 38.05719 85 GLY A CA 1
ATOM 676 C C . GLY A 1 87 ? 0.72267 6.76369 1.44005 1.000 32.34335 85 GLY A C 1
ATOM 677 O O . GLY A 1 87 ? 1.14863 5.62347 1.22492 1.000 33.02764 85 GLY A O 1
ATOM 678 N N . ASP A 1 88 ? 1.42820 7.66857 2.11086 1.000 28.91136 86 ASP A N 1
ATOM 679 C CA . ASP A 1 88 ? 2.75971 7.38504 2.62253 1.000 27.21642 86 ASP A CA 1
ATOM 680 C C . ASP A 1 88 ? 2.73356 6.76805 4.01067 1.000 23.38701 86 ASP A C 1
ATOM 681 O O . ASP A 1 88 ? 3.78495 6.66623 4.65365 1.000 20.49719 86 ASP A O 1
ATOM 686 N N . THR A 1 89 ? 1.56492 6.36435 4.48968 1.000 21.42889 87 THR A N 1
ATOM 687 C CA . THR A 1 89 ? 1.43267 5.79015 5.81917 1.000 19.85764 87 THR A CA 1
ATOM 688 C C . THR A 1 89 ? 1.25086 4.28231 5.69787 1.000 23.91076 87 THR A C 1
ATOM 689 O O . THR A 1 89 ? 0.30039 3.81888 5.05965 1.000 30.29837 87 THR A O 1
ATOM 693 N N . VAL A 1 90 ? 2.13109 3.52628 6.32729 1.000 20.75512 88 VAL A N 1
ATOM 694 C CA . VAL A 1 90 ? 1.98681 2.07693 6.38915 1.000 19.32337 88 VAL A CA 1
ATOM 695 C C . VAL A 1 90 ? 1.45200 1.72136 7.76462 1.000 22.29478 88 VAL A C 1
ATOM 696 O O . VAL A 1 90 ? 1.90325 2.26495 8.78171 1.000 21.13674 88 VAL A O 1
ATOM 700 N N . THR A 1 91 ? 0.47389 0.82608 7.80097 1.000 18.28640 89 THR A N 1
ATOM 701 C CA . THR A 1 91 ? -0.06110 0.30426 9.05185 1.000 16.87571 89 THR A CA 1
ATOM 702 C C . THR A 1 91 ? 0.12850 -1.20076 9.06678 1.000 20.70248 89 THR A C 1
ATOM 703 O O . THR A 1 91 ? -0.17572 -1.87984 8.08172 1.000 20.89198 89 THR A O 1
ATOM 707 N N . VAL A 1 92 ? 0.61275 -1.71978 10.18380 1.000 17.76529 90 VAL A N 1
ATOM 708 C CA . VAL A 1 92 ? 0.71859 -3.15920 10.37220 1.000 18.20218 90 VAL A CA 1
ATOM 709 C C . VAL A 1 92 ? 0.01842 -3.52654 11.67039 1.000 22.53954 90 VAL A C 1
ATOM 710 O O . VAL A 1 92 ? 0.29593 -2.93449 12.71893 1.000 21.11832 90 VAL A O 1
ATOM 714 N N A GLU A 1 93 ? -0.91127 -4.46957 11.58170 0.480 21.22360 91 GLU A N 1
ATOM 715 N N B GLU A 1 93 ? -0.87441 -4.51251 11.59862 0.520 20.86303 91 GLU A N 1
ATOM 716 C CA A GLU A 1 93 ? -1.64048 -4.98247 12.72895 0.480 20.29191 91 GLU A CA 1
ATOM 717 C CA B GLU A 1 93 ? -1.64988 -4.97143 12.74459 0.520 20.10241 91 GLU A CA 1
ATOM 718 C C A GLU A 1 93 ? -1.24194 -6.43466 12.93197 0.480 21.16043 91 GLU A C 1
ATOM 719 C C B GLU A 1 93 ? -1.39618 -6.45544 12.95494 0.520 21.42625 91 GLU A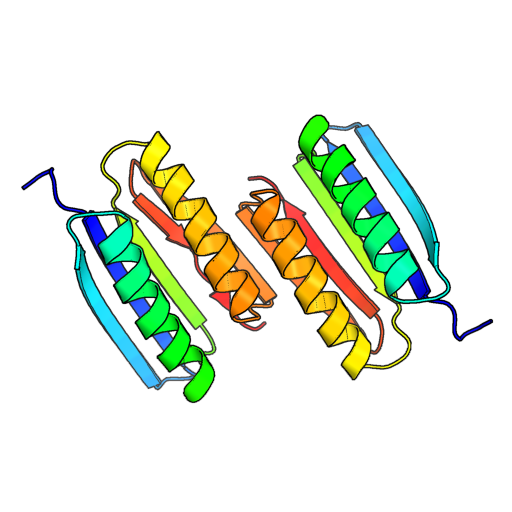 C 1
ATOM 720 O O A GLU A 1 93 ? -1.08171 -7.18344 11.96299 0.480 21.00515 91 GLU A O 1
ATOM 721 O O B GLU A 1 93 ? -1.51428 -7.24959 12.01430 0.520 23.18962 91 GLU A O 1
ATOM 732 N N . GLY A 1 94 ? -1.06164 -6.81967 14.18060 1.000 20.35507 92 GLY A N 1
ATOM 733 C CA . GLY A 1 94 ? -0.77817 -8.20665 14.51647 1.000 20.80776 92 GLY A CA 1
ATOM 734 C C . GLY A 1 94 ? -1.63139 -8.70300 15.66137 1.000 24.23448 92 GLY A C 1
ATOM 735 O O . GLY A 1 94 ? -1.94304 -7.95791 16.59250 1.000 25.33988 92 GLY A O 1
ATOM 736 N N . GLN A 1 95 ? -2.01576 -9.97958 15.58976 1.000 22.82905 93 GLN A N 1
ATOM 737 C CA . GLN A 1 95 ? -2.77422 -10.62922 16.64245 1.000 22.27109 93 GLN A CA 1
ATOM 738 C C . GLN A 1 95 ? -2.23823 -12.03841 16.82139 1.000 26.98218 93 GLN A C 1
ATOM 739 O O . GLN A 1 95 ? -1.65591 -12.61574 15.90466 1.000 24.69243 93 GLN A O 1
ATOM 745 N N . LEU A 1 96 ? -2.46711 -12.60539 18.00860 1.000 31.43535 94 LEU A N 1
ATOM 746 C CA . LEU A 1 96 ? -2.01352 -13.96769 18.26907 1.000 31.24322 94 LEU A CA 1
ATOM 747 C C . LEU A 1 96 ? -2.96941 -15.02905 17.73644 1.000 47.65308 94 LEU A C 1
ATOM 748 O O . LEU A 1 96 ? -2.57958 -16.19852 17.62810 1.000 49.10852 94 LEU A O 1
ATOM 753 N N . GLU A 1 97 ? -4.19927 -14.65425 17.40117 1.000 54.55128 95 GLU A N 1
ATOM 754 C CA . GLU A 1 97 ? -5.17775 -15.59904 16.88356 1.000 62.54960 95 GLU A CA 1
ATOM 755 C C . GLU A 1 97 ? -5.69288 -15.14144 15.52652 1.000 65.50259 95 GLU A C 1
ATOM 756 O O . GLU A 1 97 ? -6.27562 -14.06384 15.40962 1.000 65.70525 95 GLU A O 1
ATOM 762 N N . SER B 1 2 ? 10.77831 -42.79115 8.28795 1.000 38.03614 0 SER C N 1
ATOM 763 C CA . SER B 1 2 ? 10.25639 -42.99626 9.63271 1.000 36.54912 0 SER C CA 1
ATOM 764 C C . SER B 1 2 ? 9.28136 -41.88466 9.99162 1.000 39.94163 0 SER C C 1
ATOM 765 O O . SER B 1 2 ? 9.21910 -40.85725 9.31486 1.000 40.43380 0 SER C O 1
ATOM 768 N N . HIS B 1 3 ? 8.52289 -42.08626 11.07006 1.000 37.03076 1 HIS C N 1
ATOM 769 C CA . HIS B 1 3 ? 7.69444 -41.00803 11.59584 1.000 40.98123 1 HIS C CA 1
ATOM 770 C C . HIS B 1 3 ? 8.51784 -39.90565 12.23929 1.000 36.21224 1 HIS C C 1
ATOM 771 O O . HIS B 1 3 ? 7.95579 -38.86190 12.59458 1.000 36.17276 1 HIS C O 1
ATOM 778 N N . MET B 1 4 ? 9.82245 -40.11867 12.41800 1.000 31.66432 2 MET C N 1
ATOM 779 C CA . MET B 1 4 ? 10.71329 -39.04578 12.82969 1.000 29.6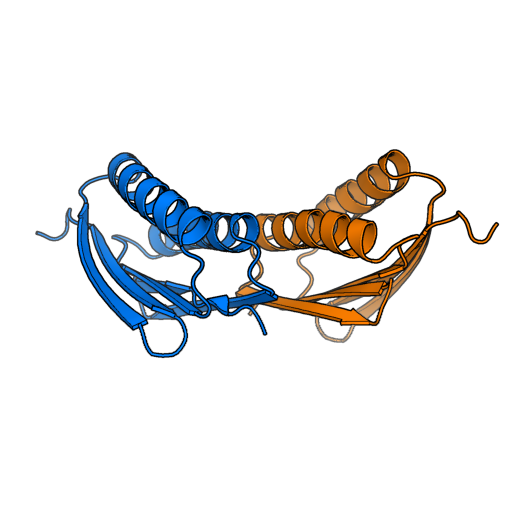6408 2 MET C CA 1
ATOM 780 C C . MET B 1 4 ? 11.06163 -38.10485 11.69073 1.000 26.90586 2 MET C C 1
ATOM 781 O O . MET B 1 4 ? 11.71043 -37.08474 11.93767 1.000 35.32266 2 MET C O 1
ATOM 786 N N . ASP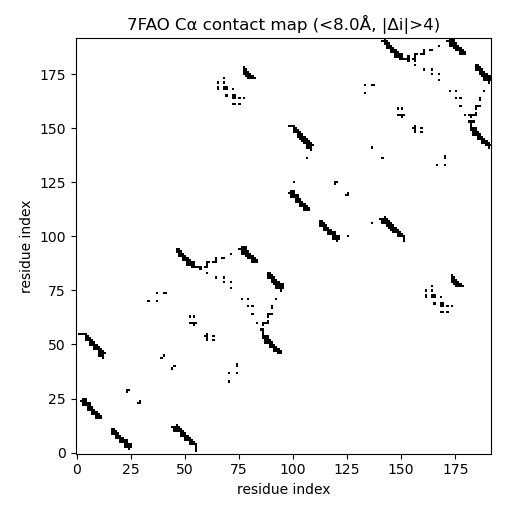 B 1 5 ? 10.66626 -38.41424 10.45803 1.000 22.73694 3 ASP C N 1
ATOM 787 C CA . ASP B 1 5 ? 10.88688 -37.43351 9.40936 1.000 21.26834 3 ASP C CA 1
ATOM 788 C C . ASP B 1 5 ? 9.88391 -36.29027 9.52787 1.000 20.05240 3 ASP C C 1
ATOM 789 O O . ASP B 1 5 ? 8.84897 -36.39481 10.18715 1.000 24.28449 3 ASP C O 1
ATOM 794 N N . ILE B 1 6 ? 10.19838 -35.19998 8.83307 1.000 18.93648 4 ILE C N 1
ATOM 795 C CA . ILE B 1 6 ? 9.38696 -33.98745 8.79508 1.000 18.78909 4 ILE C CA 1
ATOM 796 C C . ILE B 1 6 ? 8.77210 -33.86701 7.40641 1.000 23.02118 4 ILE C C 1
ATOM 797 O O . ILE B 1 6 ? 9.47765 -33.97627 6.39615 1.000 21.95263 4 ILE C O 1
ATOM 802 N N . GLN B 1 7 ? 7.46801 -33.62620 7.34743 1.000 19.44180 5 GLN C N 1
ATOM 803 C CA . GLN B 1 7 ? 6.76294 -33.49876 6.07876 1.000 18.75225 5 GLN C CA 1
ATOM 804 C C . GLN B 1 7 ? 6.46523 -32.03121 5.80845 1.000 21.71050 5 GLN C C 1
ATOM 805 O O . GLN B 1 7 ? 6.05319 -31.28986 6.70774 1.000 22.27899 5 GLN C O 1
ATOM 811 N N . VAL B 1 8 ? 6.70069 -31.61124 4.56937 1.000 20.39455 6 VAL C N 1
ATOM 812 C CA . VAL B 1 8 ? 6.50382 -30.23481 4.13537 1.000 19.38653 6 VAL C CA 1
ATOM 813 C C . VAL B 1 8 ? 5.59369 -30.27003 2.91318 1.000 18.90490 6 VAL C C 1
ATOM 814 O O . VAL B 1 8 ? 5.82512 -31.05084 1.97990 1.000 22.92380 6 VAL C O 1
ATOM 818 N N . GLN B 1 9 ? 4.52954 -29.47049 2.93221 1.000 16.23879 7 GLN C N 1
ATOM 819 C CA . GLN B 1 9 ? 3.67083 -29.29618 1.77300 1.000 16.88097 7 GLN C CA 1
ATOM 820 C C . GLN B 1 9 ? 3.68532 -27.82473 1.39651 1.000 19.15756 7 GLN C C 1
ATOM 821 O O . GLN B 1 9 ? 3.56869 -26.96057 2.26468 1.000 20.14715 7 GLN C O 1
ATOM 827 N N . VAL B 1 10 ? 3.86177 -27.54467 0.10864 1.000 18.21534 8 VAL C N 1
ATOM 828 C CA . VAL B 1 10 ? 4.01241 -26.19544 -0.41793 1.000 18.33378 8 VAL C CA 1
ATOM 829 C C . VAL B 1 10 ? 3.03064 -26.01668 -1.56328 1.000 18.51801 8 VAL C C 1
ATOM 830 O O . VAL B 1 10 ? 2.97628 -26.84837 -2.47785 1.000 21.46836 8 VAL C O 1
ATOM 834 N N . ASN B 1 11 ? 2.27136 -24.92307 -1.52968 1.000 19.86817 9 ASN C N 1
ATOM 835 C CA . ASN B 1 11 ? 1.46301 -24.47721 -2.65135 1.000 20.11557 9 ASN C CA 1
ATOM 836 C C . ASN B 1 11 ? 1.93452 -23.08173 -3.02015 1.000 24.39240 9 ASN C C 1
ATOM 837 O O . ASN B 1 11 ? 2.05750 -22.21571 -2.14920 1.000 25.02668 9 ASN C O 1
ATOM 842 N N . ILE B 1 12 ? 2.23412 -22.87369 -4.29691 1.000 24.36082 10 ILE C N 1
ATOM 843 C CA . ILE B 1 12 ? 2.67666 -21.58232 -4.80687 1.000 27.23221 10 ILE C CA 1
ATOM 844 C C . ILE B 1 12 ? 1.71730 -21.23344 -5.92992 1.000 27.59015 10 ILE C C 1
ATOM 845 O O . ILE B 1 12 ? 1.72278 -21.88453 -6.98195 1.000 34.06724 10 ILE C O 1
ATOM 850 N N . ASP B 1 13 ? 0.87441 -20.22856 -5.70326 1.000 24.27923 11 ASP C N 1
ATOM 851 C CA . ASP B 1 13 ? -0.18611 -19.86283 -6.62813 1.000 29.65882 11 ASP C CA 1
ATOM 852 C C . ASP B 1 13 ? 0.04558 -18.44484 -7.10801 1.000 34.53309 11 ASP C C 1
ATOM 853 O O . ASP B 1 13 ? 0.26203 -17.53988 -6.29706 1.000 34.25937 11 ASP C O 1
ATOM 858 N N . ASP B 1 14 ? -0.01922 -18.25292 -8.42229 1.000 34.55151 12 ASP C N 1
ATOM 859 C CA . ASP B 1 14 ? 0.24746 -16.93888 -9.00237 1.000 46.09763 12 ASP C CA 1
ATOM 860 C C . ASP B 1 14 ? -0.63553 -16.78902 -10.23991 1.000 46.26607 12 ASP C C 1
ATOM 861 O O . ASP B 1 14 ? -0.25200 -17.19484 -11.33865 1.000 49.49014 12 ASP C O 1
ATOM 866 N N . ASN B 1 15 ? -1.81816 -16.21102 -10.03805 1.000 47.85574 13 ASN C N 1
ATOM 867 C CA . ASN B 1 15 ? -2.73385 -15.83384 -11.11577 1.000 58.23856 13 ASN C CA 1
ATOM 868 C C . ASN B 1 15 ? -3.00019 -17.00228 -12.07274 1.000 61.56528 13 ASN C C 1
ATOM 869 O O . ASN B 1 15 ? -2.54842 -17.03384 -13.21797 1.000 66.36848 13 ASN C O 1
ATOM 874 N N . GLY B 1 16 ? -3.75844 -17.97150 -11.56356 1.000 58.82021 14 GLY C N 1
ATOM 875 C CA . GLY B 1 16 ? -4.20616 -19.08867 -12.36806 1.000 57.90168 14 GLY C CA 1
ATOM 876 C C . GLY B 1 16 ? -3.19345 -20.19050 -12.58962 1.000 55.47770 14 GLY C C 1
ATOM 877 O O . GLY B 1 16 ? -3.58178 -21.28028 -13.02696 1.000 60.39145 14 GLY C O 1
ATOM 878 N N . LYS B 1 17 ? -1.91209 -19.95107 -12.32032 1.000 54.89342 15 LYS C N 1
ATOM 879 C CA . LYS B 1 17 ? -0.88001 -20.97853 -12.40106 1.000 51.30878 15 LYS C CA 1
ATOM 880 C C . LYS B 1 17 ? -0.49772 -21.39379 -10.99113 1.000 34.41202 15 LYS C C 1
ATOM 881 O O . LYS B 1 17 ? 0.05939 -20.59329 -10.23097 1.000 39.27050 15 LYS C O 1
ATOM 887 N N . ASN B 1 18 ? -0.77923 -22.64576 -10.65194 1.000 32.67234 16 ASN C N 1
ATOM 888 C CA . ASN B 1 18 ? -0.53115 -23.17373 -9.32230 1.000 34.14883 16 ASN C CA 1
ATOM 889 C C . ASN B 1 18 ? 0.55359 -24.23608 -9.39607 1.000 35.37266 16 ASN C C 1
ATOM 890 O O . ASN B 1 18 ? 0.60473 -25.02316 -10.34849 1.000 42.50510 16 ASN C O 1
ATOM 895 N N . PHE B 1 19 ? 1.43559 -24.22674 -8.40539 1.000 34.12778 17 PHE C N 1
ATOM 896 C CA . PHE B 1 19 ? 2.47759 -25.22764 -8.25347 1.000 33.45927 17 PHE C CA 1
ATOM 897 C C . PHE B 1 19 ? 2.36449 -25.84278 -6.86699 1.000 28.16917 17 PHE C C 1
ATOM 898 O O . PHE B 1 19 ? 2.11908 -25.13793 -5.88540 1.000 31.67748 17 PHE C O 1
ATOM 906 N N . ASP B 1 20 ? 2.52189 -27.15975 -6.79198 1.000 25.62939 18 ASP C N 1
ATOM 907 C CA . ASP B 1 20 ? 2.47758 -27.87145 -5.52567 1.000 26.45054 18 ASP C CA 1
ATOM 908 C C . ASP B 1 20 ? 3.71796 -28.74095 -5.41405 1.000 22.09475 18 ASP C C 1
ATOM 909 O O . ASP B 1 20 ? 4.12257 -29.38739 -6.38678 1.000 28.94294 18 ASP C O 1
ATOM 914 N N . TYR B 1 21 ? 4.31479 -28.75577 -4.23146 1.000 22.50007 19 TYR C N 1
ATOM 915 C CA . TYR B 1 21 ? 5.48411 -29.57486 -3.97819 1.000 24.62664 19 TYR C CA 1
ATOM 916 C C . TYR B 1 21 ? 5.33326 -30.21781 -2.61692 1.000 21.46573 19 TYR C C 1
ATOM 917 O O . TYR B 1 21 ? 4.76747 -29.62068 -1.70032 1.000 19.80237 19 TYR C O 1
ATOM 926 N N . THR B 1 22 ? 5.82258 -31.43369 -2.49462 1.000 23.49229 20 THR C N 1
ATOM 927 C CA . THR B 1 22 ? 5.94616 -32.07531 -1.20382 1.000 22.23951 20 THR C CA 1
ATOM 928 C C . THR B 1 22 ? 7.41674 -32.35825 -0.94093 1.000 25.18986 20 THR C C 1
ATOM 929 O O . THR B 1 22 ? 8.18995 -32.61998 -1.86562 1.000 28.75608 20 THR C O 1
ATOM 933 N N . TYR B 1 23 ? 7.80619 -32.29150 0.32342 1.000 21.60785 21 TYR C N 1
ATOM 934 C CA . TYR B 1 23 ? 9.16052 -32.65179 0.71456 1.000 21.90263 21 TYR C CA 1
ATOM 935 C C . TYR B 1 23 ? 9.10225 -33.51121 1.96756 1.000 21.87368 21 TYR C C 1
ATOM 936 O O . TYR B 1 23 ? 8.26826 -33.28335 2.84985 1.000 21.58153 21 TYR C O 1
ATOM 945 N N . THR B 1 24 ? 9.98803 -34.49528 2.04115 1.000 19.66815 22 THR C N 1
ATOM 946 C CA . THR B 1 24 ? 10.30470 -35.18817 3.28373 1.000 16.50724 22 THR C CA 1
ATOM 947 C C . THR B 1 24 ? 11.72949 -34.81026 3.66223 1.000 18.72593 22 THR C C 1
ATOM 948 O O . THR B 1 24 ? 12.65365 -34.99383 2.86409 1.000 19.73395 22 THR C O 1
ATOM 952 N N . VAL B 1 25 ? 11.90513 -34.22841 4.83653 1.000 19.18651 23 VAL C N 1
ATOM 953 C CA . VAL B 1 25 ? 13.23073 -33.85692 5.30203 1.000 16.95466 23 VAL C CA 1
ATOM 954 C C . VAL B 1 25 ? 13.47803 -34.55523 6.62964 1.000 18.08112 23 VAL C C 1
ATOM 955 O O . VAL B 1 25 ? 12.54964 -34.78121 7.41104 1.000 22.11055 23 VAL C O 1
ATOM 959 N N . THR B 1 26 ? 14.72944 -34.93153 6.86899 1.000 19.88396 24 THR C N 1
ATOM 960 C CA . THR B 1 26 ? 15.04452 -35.79480 7.99589 1.000 19.46286 24 THR C CA 1
ATOM 961 C C . THR B 1 26 ? 15.46273 -35.02202 9.23479 1.000 22.58692 24 THR C C 1
ATOM 962 O O . THR B 1 26 ? 15.48834 -35.60154 10.32865 1.000 23.05276 24 THR C O 1
ATOM 966 N N . THR B 1 27 ? 15.80782 -33.74477 9.08542 1.000 18.73383 25 THR C N 1
ATOM 967 C CA . THR B 1 27 ? 16.39817 -32.95794 10.16227 1.000 21.11569 25 THR C CA 1
ATOM 968 C C . THR B 1 27 ? 16.04614 -31.49678 9.96421 1.000 20.28664 25 THR C C 1
ATOM 969 O O . THR B 1 27 ? 15.64832 -31.07553 8.87686 1.000 19.07334 25 THR C O 1
ATOM 973 N N . GLU B 1 28 ? 16.24333 -30.70872 11.02327 1.000 20.52615 26 GLU C N 1
ATOM 974 C CA . GLU B 1 28 ? 15.98312 -29.27910 10.90449 1.000 22.02369 26 GLU C CA 1
ATOM 975 C C . GLU B 1 28 ? 16.93541 -28.61186 9.91394 1.000 18.22061 26 GLU C C 1
ATOM 976 O O . GLU B 1 28 ? 16.53107 -27.67740 9.21038 1.000 17.42577 26 GLU C O 1
ATOM 982 N N . SER B 1 29 ? 18.18908 -29.07128 9.83654 1.000 16.76517 27 SER C N 1
ATOM 983 C CA . SER B 1 29 ? 19.10506 -28.49082 8.86242 1.000 17.41261 27 SER C CA 1
ATOM 984 C C . SER B 1 29 ? 18.59609 -28.72073 7.44406 1.000 19.88923 27 SER C C 1
ATOM 985 O O . SER B 1 29 ? 18.66355 -27.81923 6.59673 1.000 20.08662 27 SER C O 1
ATOM 988 N N . GLU B 1 30 ? 18.04807 -29.90525 7.17038 1.000 19.34179 28 GLU C N 1
ATOM 989 C CA . GLU B 1 30 ? 17.52416 -30.12960 5.82541 1.000 17.63106 28 GLU C CA 1
ATOM 990 C C . GLU B 1 30 ? 16.26029 -29.31367 5.57577 1.000 17.20996 28 GLU C C 1
ATOM 991 O O . GLU B 1 30 ? 16.04835 -28.81491 4.46590 1.000 17.48368 28 GLU C O 1
ATOM 997 N N . LEU B 1 31 ? 15.41825 -29.13882 6.59864 1.000 17.75476 29 LEU C N 1
ATOM 998 C CA . LEU B 1 31 ? 14.26956 -28.24844 6.47896 1.000 13.53847 29 LEU C CA 1
ATOM 999 C C . LEU B 1 31 ? 14.71695 -26.83581 6.15379 1.000 17.32313 29 LEU C C 1
ATOM 1000 O O . LEU B 1 31 ? 14.15563 -26.17881 5.26963 1.000 18.95227 29 LEU C O 1
ATOM 1005 N N . GLN B 1 32 ? 15.73470 -26.35280 6.86913 1.000 17.50736 30 GLN C N 1
ATOM 1006 C CA . GLN B 1 32 ? 16.22200 -24.99710 6.63134 1.000 22.37110 30 GLN C CA 1
ATOM 1007 C C . GLN B 1 32 ? 16.73421 -24.85417 5.20593 1.000 21.71576 30 GLN C C 1
ATOM 1008 O O . GLN B 1 32 ? 16.48375 -23.83887 4.54580 1.000 22.22898 30 GLN C O 1
ATOM 1014 N N . LYS B 1 33 ? 17.44916 -25.86616 4.70835 1.000 19.61288 31 LYS C N 1
ATOM 1015 C CA . LYS B 1 33 ? 17.89405 -25.85005 3.31831 1.000 23.20541 31 LYS C CA 1
ATOM 1016 C C . LYS B 1 33 ? 16.71769 -25.68775 2.36084 1.000 21.48415 31 LYS C C 1
ATOM 1017 O O . LYS B 1 33 ? 16.73688 -24.82813 1.47187 1.000 20.76565 31 LYS C O 1
ATOM 1023 N N . VAL B 1 34 ? 15.69094 -26.52256 2.51582 1.000 18.96017 32 VAL C N 1
ATOM 1024 C CA . VAL B 1 34 ? 14.54308 -26.48192 1.61519 1.000 17.57316 32 VAL C CA 1
ATOM 1025 C C . VAL B 1 34 ? 13.81975 -25.13683 1.70710 1.000 20.96830 32 VAL C C 1
ATOM 1026 O O . VAL B 1 34 ? 13.41623 -24.55993 0.68222 1.000 20.18926 32 VAL C O 1
ATOM 1030 N N . LEU B 1 35 ? 13.66616 -24.60685 2.92472 1.000 19.28652 33 LEU C N 1
ATOM 1031 C CA . LEU B 1 35 ? 12.95399 -23.34297 3.09665 1.000 19.34969 33 LEU C CA 1
ATOM 1032 C C . LEU B 1 35 ? 13.72220 -22.19706 2.46850 1.000 22.36321 33 LEU C C 1
ATOM 1033 O O . LEU B 1 35 ? 13.12592 -21.32910 1.82175 1.000 24.32397 33 LEU C O 1
ATOM 1038 N N . ASN B 1 36 ? 15.04916 -22.17951 2.64559 1.000 21.49205 34 ASN C N 1
ATOM 1039 C CA . ASN B 1 36 ? 15.85317 -21.12479 2.03891 1.000 20.24453 34 ASN C CA 1
ATOM 1040 C C . ASN B 1 36 ? 15.80745 -21.22017 0.51815 1.000 24.12395 34 ASN C C 1
ATOM 1041 O O . ASN B 1 36 ? 15.76430 -20.19796 -0.17429 1.000 24.73718 34 ASN C O 1
ATOM 1046 N N . GLU B 1 37 ? 15.76826 -22.44245 -0.01375 1.000 23.99235 35 GLU C N 1
ATOM 1047 C CA . GLU B 1 37 ? 15.63206 -22.62241 -1.45411 1.000 21.57101 35 GLU C CA 1
ATOM 1048 C C . GLU B 1 37 ? 14.26843 -22.15501 -1.95592 1.000 23.53177 35 GLU C C 1
ATOM 1049 O O . GLU B 1 37 ? 14.18068 -21.49670 -2.99992 1.000 24.57663 35 GLU C O 1
ATOM 1055 N N . LEU B 1 38 ? 13.19965 -22.48797 -1.23545 1.000 23.24226 36 LEU C N 1
ATOM 1056 C CA . LEU B 1 38 ? 11.87558 -21.99668 -1.60829 1.000 23.32911 36 LEU C CA 1
ATOM 1057 C C . LEU B 1 38 ? 11.82696 -20.47551 -1.56129 1.000 25.03984 36 LEU C C 1
ATOM 1058 O O . LEU B 1 38 ? 11.27453 -19.83794 -2.46399 1.000 27.13746 36 LEU C O 1
ATOM 1063 N N . MET B 1 39 ? 12.41646 -19.87603 -0.52002 1.000 23.45018 37 MET C N 1
ATOM 1064 C CA . MET B 1 39 ? 12.43597 -18.41807 -0.41321 1.000 29.38247 37 MET C CA 1
ATOM 1065 C C . MET B 1 39 ? 13.11275 -17.77482 -1.61840 1.000 32.10385 37 MET C C 1
ATOM 1066 O O . MET B 1 39 ? 12.64746 -16.74487 -2.12011 1.000 35.01999 37 MET C O 1
ATOM 1071 N N . ASP B 1 40 ? 14.21128 -18.36477 -2.10190 1.000 28.58501 38 ASP C N 1
ATOM 1072 C CA . ASP B 1 40 ? 14.85380 -17.85317 -3.30846 1.000 31.21690 38 ASP C CA 1
ATOM 1073 C C . ASP B 1 40 ? 13.92557 -17.96679 -4.50960 1.000 34.10672 38 ASP C C 1
ATOM 1074 O O . ASP B 1 40 ? 13.78461 -17.02121 -5.29430 1.000 33.86195 38 ASP C O 1
ATOM 1079 N N . TYR B 1 41 ? 13.28038 -19.12283 -4.66841 1.000 28.54026 39 TYR C N 1
ATOM 1080 C CA . TYR B 1 41 ? 12.39216 -19.32226 -5.80944 1.000 31.65906 39 TYR C CA 1
ATOM 1081 C C . TYR B 1 41 ? 11.20297 -18.36924 -5.76088 1.000 30.64315 39 TYR C C 1
ATOM 1082 O O . TYR B 1 41 ? 10.82968 -17.77817 -6.78104 1.000 34.79101 39 TYR C O 1
ATOM 1091 N N . ILE B 1 42 ? 10.59327 -18.21495 -4.58582 1.000 33.22767 40 ILE C N 1
ATOM 1092 C CA . ILE B 1 42 ? 9.42246 -17.35298 -4.45098 1.000 35.06999 40 ILE C CA 1
ATOM 1093 C C . ILE B 1 42 ? 9.79015 -15.90401 -4.72746 1.000 37.24920 40 ILE C C 1
ATOM 1094 O O . ILE B 1 42 ? 9.01596 -15.15726 -5.33981 1.000 41.48129 40 ILE C O 1
ATOM 1099 N N . LYS B 1 43 ? 10.98222 -15.48817 -4.29090 1.000 34.78049 41 LYS C N 1
ATOM 1100 C CA . LYS B 1 43 ? 11.42038 -14.11131 -4.48202 1.000 39.92321 41 LYS C CA 1
ATOM 1101 C C . LYS B 1 43 ? 11.67495 -13.80203 -5.95108 1.000 51.52460 41 LYS C C 1
ATOM 1102 O O . LYS B 1 43 ? 11.40161 -12.68492 -6.40519 1.000 58.41753 41 LYS C O 1
ATOM 1108 N N . ALA B 1 44 ? 12.18490 -14.77401 -6.70835 1.000 48.34001 42 ALA C N 1
ATOM 1109 C CA . ALA B 1 44 ? 12.48619 -14.55779 -8.11615 1.000 50.06916 42 ALA C CA 1
ATOM 1110 C C . ALA B 1 44 ? 11.25467 -14.64013 -9.00830 1.000 54.65919 42 ALA C C 1
ATOM 1111 O O . ALA B 1 44 ? 11.29415 -14.13787 -10.13584 1.000 61.18892 42 ALA C O 1
ATOM 1113 N N . ALA B 1 45 ? 10.16757 -15.25202 -8.53619 1.000 56.39360 43 ALA C N 1
ATOM 1114 C CA . ALA B 1 45 ? 8.94498 -15.37698 -9.32180 1.000 58.72809 43 ALA C CA 1
ATOM 1115 C C . ALA B 1 45 ? 7.80694 -14.48466 -8.84801 1.000 55.82511 43 ALA C C 1
ATOM 1116 O O . ALA B 1 45 ? 6.96613 -14.10212 -9.66283 1.000 59.01497 43 ALA C O 1
ATOM 1118 N N . GLY B 1 46 ? 7.75209 -14.15035 -7.55966 1.000 41.22336 44 GLY C N 1
ATOM 1119 C CA . GLY B 1 46 ? 6.75754 -13.21936 -7.05520 1.000 47.40568 44 GLY C CA 1
ATOM 1120 C C . GLY B 1 46 ? 5.35627 -13.78721 -6.94227 1.000 48.53477 44 GLY C C 1
ATOM 1121 O O . GLY B 1 46 ? 4.41389 -13.25872 -7.54106 1.000 54.46179 44 GLY C O 1
ATOM 1122 N N . ALA B 1 47 ? 5.20362 -14.84229 -6.14759 1.000 35.79113 45 ALA C N 1
ATOM 1123 C CA . ALA B 1 47 ? 3.95139 -15.58261 -6.07754 1.000 39.06784 45 ALA C CA 1
ATOM 1124 C C . ALA B 1 47 ? 2.91339 -14.81619 -5.27289 1.000 37.32290 45 ALA C C 1
ATOM 1125 O O . ALA B 1 47 ? 3.18165 -14.38810 -4.14412 1.000 40.38905 45 ALA C O 1
ATOM 1127 N N . ALA B 1 48 ? 1.71038 -14.69320 -5.83721 1.000 32.46442 46 ALA C N 1
ATOM 1128 C CA . ALA B 1 48 ? 0.64046 -13.96797 -5.16185 1.000 29.23508 46 ALA C CA 1
ATOM 1129 C C . ALA B 1 48 ? 0.26614 -14.62645 -3.84301 1.000 31.61695 46 ALA C C 1
ATOM 1130 O O . ALA B 1 48 ? -0.02529 -13.93967 -2.85939 1.000 29.34299 46 ALA C O 1
ATOM 1132 N N . ARG B 1 49 ? 0.24395 -15.95521 -3.80712 1.000 28.60869 47 ARG C N 1
ATOM 1133 C CA . ARG B 1 49 ? -0.19115 -16.68017 -2.62490 1.000 26.27683 47 ARG C CA 1
ATOM 1134 C C . ARG B 1 49 ? 0.70782 -17.88501 -2.41754 1.000 19.42338 47 ARG C C 1
ATOM 1135 O O . ARG B 1 49 ? 1.01867 -18.61237 -3.36722 1.000 24.34502 47 ARG C O 1
ATOM 1143 N N . VAL B 1 50 ? 1.14595 -18.08580 -1.18403 1.000 19.90239 48 VAL C N 1
ATOM 1144 C CA . VAL B 1 50 ? 2.01717 -19.20085 -0.84636 1.000 23.67652 48 VAL C CA 1
ATOM 1145 C C . VAL B 1 50 ? 1.50666 -19.82286 0.43989 1.000 23.63704 48 VAL C C 1
ATOM 1146 O O . VAL B 1 50 ? 1.21085 -19.11246 1.40511 1.000 23.56598 48 VAL C O 1
ATOM 1150 N N . ARG B 1 51 ? 1.39309 -21.14268 0.45121 1.000 19.21283 49 ARG C N 1
ATOM 1151 C CA . ARG B 1 51 ? 1.07860 -21.89642 1.65461 1.000 19.14966 49 ARG C CA 1
ATOM 1152 C C . ARG B 1 51 ? 2.22426 -22.86177 1.90757 1.000 16.26248 49 ARG C C 1
ATOM 1153 O O . ARG B 1 51 ? 2.63544 -23.59039 1.00177 1.000 19.42601 49 ARG C O 1
ATOM 1161 N N . ILE B 1 52 ? 2.74953 -22.86065 3.11787 1.000 18.40484 50 ILE C N 1
ATOM 1162 C CA . ILE B 1 52 ? 3.74914 -23.83523 3.53045 1.000 15.90980 50 ILE C CA 1
ATOM 1163 C C . ILE B 1 52 ? 3.25137 -24.46321 4.81758 1.000 18.39431 50 ILE C C 1
ATOM 1164 O O . ILE B 1 52 ? 2.93410 -23.74917 5.77538 1.000 19.50760 50 ILE C O 1
ATOM 1169 N N . SER B 1 53 ? 3.16909 -25.78377 4.83813 1.000 17.70739 51 SER C N 1
ATOM 1170 C CA . SER B 1 53 ? 2.66953 -26.51640 5.99417 1.000 18.42063 51 SER C CA 1
ATOM 1171 C C . SER B 1 53 ? 3.71565 -27.55566 6.36905 1.000 15.22288 51 SER C C 1
ATOM 1172 O O . SER B 1 53 ? 4.13957 -28.33962 5.51389 1.000 23.17646 51 SER C O 1
ATOM 1175 N N . ILE B 1 54 ? 4.10188 -27.59628 7.64043 1.000 18.00742 52 ILE C N 1
ATOM 1176 C CA . ILE B 1 54 ? 5.17303 -28.47180 8.10950 1.000 15.91507 52 ILE C CA 1
ATOM 1177 C C . ILE B 1 54 ? 4.64615 -29.32945 9.24785 1.000 15.70451 52 ILE C C 1
ATOM 1178 O O . ILE B 1 54 ? 4.14217 -28.79453 10.24360 1.000 17.87320 52 ILE C O 1
ATOM 1183 N N . THR B 1 55 ? 4.77268 -30.64771 9.12160 1.000 16.04140 53 THR C N 1
ATOM 1184 C CA . THR B 1 55 ? 4.40992 -31.53505 10.22400 1.000 18.66540 53 THR C CA 1
ATOM 1185 C C . THR B 1 55 ? 5.67483 -31.80173 11.01728 1.000 18.52327 53 THR C C 1
ATOM 1186 O O . THR B 1 55 ? 6.54126 -32.56370 10.58257 1.000 20.82881 53 THR C O 1
ATOM 1190 N N . ALA B 1 56 ? 5.78337 -31.15919 12.17941 1.000 18.11796 54 ALA C N 1
ATOM 1191 C CA . ALA B 1 56 ? 6.90791 -31.32992 13.08250 1.000 15.95981 54 ALA C CA 1
ATOM 1192 C C . ALA B 1 56 ? 6.73706 -32.60227 13.91110 1.000 17.64422 54 ALA C C 1
ATOM 1193 O O . ALA B 1 56 ? 5.73971 -33.32528 13.80747 1.000 21.07621 54 ALA C O 1
ATOM 1195 N N . ARG B 1 57 ? 7.72622 -32.85928 14.77103 1.000 18.64960 55 ARG C N 1
ATOM 1196 C CA . ARG B 1 57 ? 7.71736 -34.05377 15.60752 1.000 19.97871 55 ARG C CA 1
ATOM 1197 C C . ARG B 1 57 ? 7.02288 -33.83242 16.94549 1.000 19.51287 55 ARG C C 1
ATOM 1198 O O . ARG B 1 57 ? 6.57444 -34.80924 17.56366 1.000 21.08937 55 ARG C O 1
ATOM 1206 N N . THR B 1 58 ? 6.93808 -32.58257 17.39951 1.000 17.90478 56 THR C N 1
ATOM 1207 C CA . THR B 1 58 ? 6.33675 -32.23069 18.68053 1.000 18.43379 56 THR C CA 1
ATOM 1208 C C . THR B 1 58 ? 5.67353 -30.86693 18.52912 1.000 18.13112 56 THR C C 1
ATOM 1209 O O . THR B 1 58 ? 5.95221 -30.12196 17.58912 1.000 17.16522 56 THR C O 1
ATOM 1213 N N . SER B 1 59 ? 4.81925 -30.51900 19.49707 1.000 20.80249 57 SER C N 1
ATOM 1214 C CA . SER B 1 59 ? 4.15073 -29.21986 19.44339 1.000 22.91591 57 SER C CA 1
ATOM 1215 C C . SER B 1 59 ? 5.14402 -28.08208 19.64895 1.000 22.58955 57 SER C C 1
ATOM 1216 O O . SER B 1 59 ? 5.00924 -27.01099 19.03381 1.000 19.90502 57 SER C O 1
AT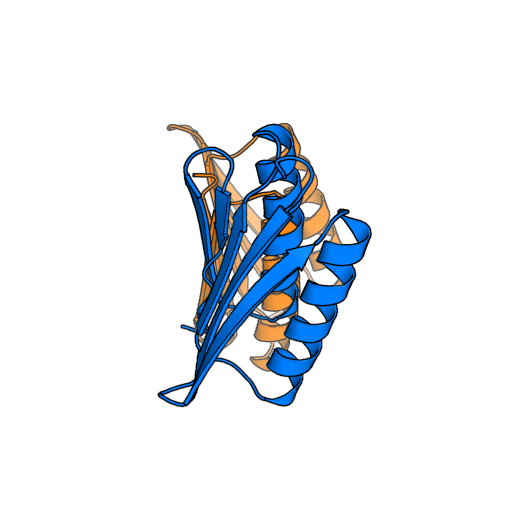OM 1219 N N . SER B 1 60 ? 6.14894 -28.30294 20.50473 1.000 21.25518 58 SER C N 1
ATOM 1220 C CA . SER B 1 60 ? 7.19966 -27.30820 20.69737 1.000 19.35232 58 SER C CA 1
ATOM 1221 C C . SER B 1 60 ? 7.96060 -27.08080 19.40315 1.000 18.42063 58 SER C C 1
ATOM 1222 O O . SER B 1 60 ? 8.28931 -25.93739 19.05591 1.000 19.20757 58 SER C O 1
ATOM 1225 N N . GLU B 1 61 ? 8.28704 -28.16479 18.69639 1.000 17.53368 59 GLU C N 1
ATOM 1226 C CA . GLU B 1 61 ? 8.98250 -28.02144 17.42764 1.000 17.15206 59 GLU C CA 1
ATOM 1227 C C . GLU B 1 61 ? 8.10609 -27.33616 16.39650 1.000 16.62568 59 GLU C C 1
ATOM 1228 O O . GLU B 1 61 ? 8.61571 -26.55066 15.59071 1.000 17.04678 59 GLU C O 1
ATOM 1234 N N . ALA B 1 62 ? 6.79277 -27.57868 16.42594 1.000 18.46274 60 ALA C N 1
ATOM 1235 C CA . ALA B 1 62 ? 5.90202 -26.85927 15.52500 1.000 21.11043 60 ALA C CA 1
ATOM 1236 C C . ALA B 1 62 ? 6.02569 -25.35461 15.72259 1.000 18.82068 60 ALA C C 1
ATOM 1237 O O . ALA B 1 62 ? 6.01060 -24.59760 14.74594 1.000 17.41525 60 ALA C O 1
ATOM 1239 N N . GLU B 1 63 ? 6.14002 -24.89888 16.97878 1.000 16.39407 61 GLU C N 1
ATOM 1240 C CA . GLU B 1 63 ? 6.28548 -23.46214 17.20559 1.000 20.53930 61 GLU C CA 1
ATOM 1241 C C . GLU B 1 63 ? 7.65723 -22.98121 16.75702 1.000 17.51789 61 GLU C C 1
ATOM 1242 O O . GLU B 1 63 ? 7.78770 -21.87910 16.21310 1.000 17.65738 61 GLU C O 1
ATOM 1248 N N . LYS B 1 64 ? 8.69706 -23.79434 16.96528 1.000 15.97297 62 LYS C N 1
ATOM 1249 C CA . LYS B 1 64 ? 10.01515 -23.42003 16.46935 1.000 17.00467 62 LYS C CA 1
ATOM 1250 C C . LYS B 1 64 ? 9.96891 -23.23715 14.96056 1.000 16.53883 62 LYS C C 1
ATOM 1251 O O . LYS B 1 64 ? 10.53439 -22.27653 14.41576 1.000 17.50473 62 LYS C O 1
ATOM 1257 N N . PHE B 1 65 ? 9.26450 -24.12925 14.26776 1.000 15.93349 63 PHE C N 1
ATOM 1258 C CA . PHE B 1 65 ? 9.16453 -24.01963 12.81898 1.000 16.36249 63 PHE C CA 1
ATOM 1259 C C . PHE B 1 65 ? 8.26659 -22.85396 12.42376 1.000 19.59445 63 PHE C C 1
ATOM 1260 O O . PHE B 1 65 ? 8.51538 -22.19344 11.40594 1.000 18.91279 63 PHE C O 1
ATOM 1268 N N . ALA B 1 66 ? 7.26219 -22.55430 13.24197 1.000 16.21510 64 ALA C N 1
ATOM 1269 C CA . ALA B 1 66 ? 6.41454 -21.39148 12.99849 1.000 18.26535 64 ALA C CA 1
ATOM 1270 C C . ALA B 1 66 ? 7.24242 -20.11462 12.98430 1.000 19.02333 64 ALA C C 1
ATOM 1271 O O . ALA B 1 66 ? 7.04440 -19.24070 12.12773 1.000 19.14703 64 ALA C O 1
ATOM 1273 N N . ALA B 1 67 ? 8.18246 -19.99277 13.92109 1.000 17.30734 65 ALA C N 1
ATOM 1274 C CA . ALA B 1 67 ? 9.03939 -18.80794 13.96640 1.000 17.20206 65 ALA C CA 1
ATOM 1275 C C . ALA B 1 67 ? 9.86099 -18.68498 12.69256 1.000 18.68908 65 ALA C C 1
ATOM 1276 O O . ALA B 1 67 ? 10.00267 -17.58642 12.14506 1.000 18.90227 65 ALA C O 1
ATOM 1278 N N . ILE B 1 68 ? 10.39888 -19.80020 12.19685 1.000 19.75763 66 ILE C N 1
ATOM 1279 C CA . ILE B 1 68 ? 11.13608 -19.77228 10.93487 1.000 20.64721 66 ILE C CA 1
ATOM 1280 C C . ILE B 1 68 ? 10.24701 -19.26386 9.80845 1.000 21.49468 66 ILE C C 1
ATOM 1281 O O . ILE B 1 68 ? 10.64131 -18.38829 9.02311 1.000 19.56024 66 ILE C O 1
ATOM 1286 N N . LEU B 1 69 ? 9.01232 -19.77176 9.74548 1.000 18.27061 67 LEU C N 1
ATOM 1287 C CA . LEU B 1 69 ? 8.09995 -19.39993 8.67522 1.000 17.03099 67 LEU C CA 1
ATOM 1288 C C . LEU B 1 69 ? 7.64328 -17.94901 8.79133 1.000 18.41010 67 LEU C C 1
ATOM 1289 O O . LEU B 1 69 ? 7.53240 -17.25684 7.77153 1.000 19.45496 67 LEU C O 1
ATOM 1294 N N . ARG B 1 70 ? 7.34980 -17.47309 10.01133 1.000 17.98374 68 ARG C N 1
ATOM 1295 C CA . ARG B 1 70 ? 6.99232 -16.06474 10.17384 1.000 19.32337 68 ARG C CA 1
ATOM 1296 C C . ARG B 1 70 ? 8.06768 -15.17629 9.57228 1.000 18.24429 68 ARG C C 1
ATOM 1297 O O . ARG B 1 70 ? 7.77231 -14.20209 8.86352 1.000 17.63106 68 ARG C O 1
ATOM 1305 N N . LYS B 1 71 ? 9.33056 -15.50025 9.85006 1.000 16.65989 69 LYS C N 1
ATOM 1306 C CA . LYS B 1 71 ? 10.43660 -14.66879 9.39023 1.000 19.80237 69 LYS C CA 1
ATOM 1307 C C . LYS B 1 71 ? 10.65112 -14.81223 7.89133 1.000 17.13627 69 LYS C C 1
ATOM 1308 O O . LYS B 1 71 ? 10.97833 -13.82501 7.22477 1.000 21.53416 69 LYS C O 1
ATOM 1314 N N . VAL B 1 72 ? 10.42996 -16.01130 7.34533 1.000 19.96292 70 VAL C N 1
ATOM 1315 C CA . VAL B 1 72 ? 10.50074 -16.20177 5.89294 1.000 21.83683 70 VAL C CA 1
ATOM 1316 C C . VAL B 1 72 ? 9.48196 -15.31621 5.18476 1.000 18.73383 70 VAL C C 1
ATOM 1317 O O . VAL B 1 72 ? 9.80113 -14.61421 4.22207 1.000 21.17096 70 VAL C O 1
ATOM 1321 N N . PHE B 1 73 ? 8.23137 -15.34744 5.64068 1.000 16.58357 71 PHE C N 1
ATOM 1322 C CA . PHE B 1 73 ? 7.19169 -14.59212 4.95324 1.000 19.07071 71 PHE C CA 1
ATOM 1323 C C . PHE B 1 73 ? 7.39344 -13.09145 5.12569 1.000 17.64422 71 PHE C C 1
ATOM 1324 O O . PHE B 1 73 ? 7.15286 -12.31391 4.20034 1.000 18.08638 71 PHE C O 1
ATOM 1332 N N . ALA B 1 74 ? 7.85722 -12.66191 6.30186 1.000 17.29155 72 ALA C N 1
ATOM 1333 C CA . ALA B 1 74 ? 8.17562 -11.25238 6.48273 1.000 20.98146 72 ALA C CA 1
ATOM 1334 C C . ALA B 1 74 ? 9.28461 -10.81378 5.53224 1.000 19.77342 72 ALA C C 1
ATOM 1335 O O . ALA B 1 74 ? 9.20071 -9.74314 4.91954 1.000 23.65810 72 ALA C O 1
ATOM 1337 N N . GLU B 1 75 ? 10.32948 -11.63829 5.38794 1.000 20.14452 73 GLU C N 1
ATOM 1338 C CA . GLU B 1 75 ? 11.45513 -11.25770 4.54551 1.000 24.63453 73 GLU C CA 1
ATOM 1339 C C . GLU B 1 75 ? 11.04230 -11.20960 3.08526 1.000 19.95502 73 GLU C C 1
ATOM 1340 O O . GLU B 1 75 ? 11.55833 -10.38385 2.32184 1.000 24.59505 73 GLU C O 1
ATOM 1346 N N . LEU B 1 76 ? 10.08791 -12.05645 2.69182 1.000 21.87104 74 LEU C N 1
ATOM 1347 C CA . LEU B 1 76 ? 9.57895 -12.04091 1.32543 1.000 23.51071 74 LEU C CA 1
ATOM 1348 C C . LEU B 1 76 ? 8.65341 -10.86246 1.04670 1.000 25.73730 74 LEU C C 1
ATOM 1349 O O . LEU B 1 76 ? 8.30882 -10.62936 -0.12027 1.000 27.69279 74 LEU C O 1
ATOM 1354 N N . GLY B 1 77 ? 8.25456 -10.11078 2.07411 1.000 22.06580 75 GLY C N 1
ATOM 1355 C CA . GLY B 1 77 ? 7.45297 -8.91678 1.87411 1.000 24.53452 75 GLY C CA 1
ATOM 1356 C C . GLY B 1 77 ? 5.96123 -9.14524 1.76097 1.000 24.04499 75 GLY C C 1
ATOM 1357 O O . GLY B 1 77 ? 5.26154 -8.31463 1.17015 1.000 24.41082 75 GLY C O 1
ATOM 1358 N N . TYR B 1 78 ? 5.45207 -10.24836 2.29894 1.000 24.11605 76 TYR C N 1
ATOM 1359 C CA . TYR B 1 78 ? 4.02080 -10.50671 2.21882 1.000 21.66049 76 TYR C CA 1
ATOM 1360 C C . TYR B 1 78 ? 3.25485 -9.59087 3.16433 1.000 24.53452 76 TYR C C 1
ATOM 1361 O O . TYR B 1 78 ? 3.73091 -9.25456 4.25405 1.000 26.16893 76 TYR C O 1
ATOM 1370 N N . ASN B 1 79 ? 2.06701 -9.17397 2.72644 1.000 24.98457 77 ASN C N 1
ATOM 1371 C CA . ASN B 1 79 ? 1.24726 -8.20234 3.43983 1.000 21.91842 77 ASN C CA 1
ATOM 1372 C C . ASN B 1 79 ? 0.09719 -8.83771 4.20883 1.000 22.86327 77 ASN C C 1
ATOM 1373 O O . ASN B 1 79 ? -0.56560 -8.14790 4.99655 1.000 24.96089 77 ASN C O 1
ATOM 1378 N N . ASP B 1 80 ? -0.18757 -10.10827 3.96668 1.000 22.14476 78 ASP C N 1
ATOM 1379 C CA . ASP B 1 80 ? -1.15393 -10.86437 4.75307 1.000 21.65786 78 ASP C CA 1
ATOM 1380 C C . ASP B 1 80 ? -0.47615 -12.17497 5.10076 1.000 23.26068 78 ASP C C 1
ATOM 1381 O O . ASP B 1 80 ? -0.16758 -12.97434 4.21110 1.000 22.34478 78 ASP C O 1
ATOM 1386 N N . ILE B 1 81 ? -0.19427 -12.37686 6.37911 1.000 19.33127 79 ILE C N 1
ATOM 1387 C CA . ILE B 1 81 ? 0.49143 -13.57523 6.84512 1.000 21.44204 79 ILE C CA 1
ATOM 1388 C C . ILE B 1 81 ? -0.35548 -14.19690 7.94603 1.000 25.05564 79 ILE C C 1
ATOM 1389 O O . ILE B 1 81 ? -0.73579 -13.51156 8.90038 1.000 22.96854 79 ILE C O 1
ATOM 1394 N N . ASN B 1 82 ? -0.67694 -15.47863 7.80372 1.000 19.05755 80 ASN C N 1
ATOM 1395 C CA . ASN B 1 82 ? -1.54433 -16.16741 8.75164 1.000 19.91555 80 ASN C CA 1
ATOM 1396 C C . ASN B 1 82 ? -0.90852 -17.48505 9.14929 1.000 16.97046 80 ASN C C 1
ATOM 1397 O O . ASN B 1 82 ? -0.65286 -18.33523 8.29605 1.000 19.19967 80 ASN C O 1
ATOM 1402 N N . VAL B 1 83 ? -0.61821 -17.63369 10.43245 1.000 19.46812 81 VAL C N 1
ATOM 1403 C CA . VAL B 1 83 ? -0.05208 -18.85315 10.98767 1.000 17.18364 81 VAL C CA 1
ATOM 1404 C C . VAL B 1 83 ? -1.15513 -19.59179 11.73379 1.000 17.57316 81 VAL C C 1
ATOM 1405 O O . VAL B 1 83 ? -1.81440 -19.01560 12.61115 1.000 21.73418 81 VAL C O 1
ATOM 1409 N N . THR B 1 84 ? -1.36052 -20.86389 11.39658 1.000 15.41764 82 THR C N 1
ATOM 1410 C CA . THR B 1 84 ? -2.31543 -21.70359 12.10647 1.000 16.61778 82 THR C CA 1
ATOM 1411 C C . THR B 1 84 ? -1.64997 -23.00761 12.53786 1.000 20.20769 82 THR C C 1
ATOM 1412 O O . THR B 1 84 ? -0.67314 -23.46581 11.93466 1.000 17.26786 82 THR C O 1
ATOM 1416 N N . PHE B 1 85 ? -2.18510 -23.59703 13.59980 1.000 18.92595 83 PHE C N 1
ATOM 1417 C CA . PHE B 1 85 ? -1.62243 -24.79092 14.20399 1.000 18.88384 83 PHE C CA 1
ATOM 1418 C C . PHE B 1 85 ? -2.68634 -25.87660 14.28210 1.000 18.37062 83 PHE C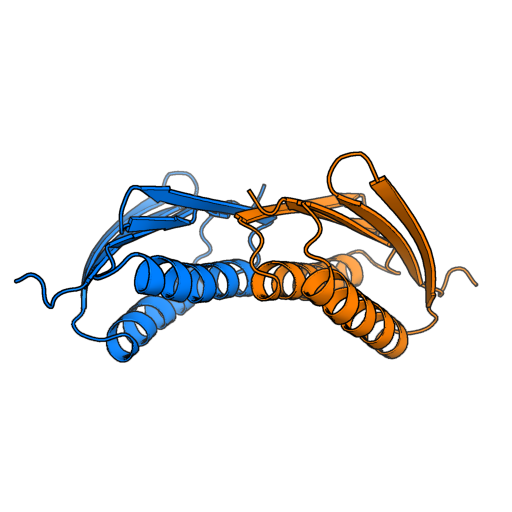 C 1
ATOM 1419 O O . PHE B 1 85 ? -3.85526 -25.60508 14.56950 1.000 21.99211 83 PHE C O 1
ATOM 1427 N N . ASP B 1 86 ? -2.26381 -27.11303 14.02106 1.000 17.82582 84 ASP C N 1
ATOM 1428 C CA . ASP B 1 86 ? -3.08570 -28.30578 14.18683 1.000 20.28138 84 ASP C CA 1
ATOM 1429 C C . ASP B 1 86 ? -2.17164 -29.34437 14.82491 1.000 20.31823 84 ASP C C 1
ATOM 1430 O O . ASP B 1 86 ? -1.53743 -30.12721 14.11802 1.000 19.61551 84 ASP C O 1
ATOM 1435 N N . GLY B 1 87 ? -2.11513 -29.34470 16.15336 1.000 21.92105 85 GLY C N 1
ATOM 1436 C CA . GLY B 1 87 ? -1.20933 -30.23964 16.85107 1.000 22.62903 85 GLY C CA 1
ATOM 1437 C C . GLY B 1 87 ? 0.22574 -29.98947 16.44167 1.000 22.68693 85 GLY C C 1
ATOM 1438 O O . GLY B 1 87 ? 0.77834 -28.89275 16.61576 1.000 25.20302 85 GLY C O 1
ATOM 1439 N N . ASP B 1 88 ? 0.83400 -31.00786 15.84902 1.000 23.72127 86 ASP C N 1
ATOM 1440 C CA . ASP B 1 88 ? 2.22870 -30.94062 15.44184 1.000 17.86267 86 ASP C CA 1
ATOM 1441 C C . ASP B 1 88 ? 2.43659 -30.24414 14.10253 1.000 16.92045 86 ASP C C 1
ATOM 1442 O O . ASP B 1 88 ? 3.59459 -30.06439 13.68728 1.000 18.55749 86 ASP C O 1
ATOM 1447 N N . THR B 1 89 ? 1.36923 -29.85977 13.41372 1.000 15.77031 87 THR C N 1
ATOM 1448 C CA . THR B 1 89 ? 1.49691 -29.28115 12.08404 1.000 16.24142 87 THR C CA 1
ATOM 1449 C C . THR B 1 89 ? 1.26419 -27.78147 12.14050 1.000 17.92057 87 THR C C 1
ATOM 1450 O O . THR B 1 89 ? 0.25055 -27.32762 12.68318 1.000 21.76050 87 THR C O 1
ATOM 1454 N N . VAL B 1 90 ? 2.19368 -27.02238 11.57561 1.000 15.71241 88 VAL C N 1
ATOM 1455 C CA . VAL B 1 90 ? 2.10803 -25.57026 11.50129 1.000 15.45185 88 VAL C CA 1
ATOM 1456 C C . VAL B 1 90 ? 1.92293 -25.21408 10.03452 1.000 15.69399 88 VAL C C 1
ATOM 1457 O O . VAL B 1 90 ? 2.58833 -25.77833 9.15531 1.000 17.92320 88 VAL C O 1
ATOM 1461 N N . THR B 1 91 ? 1.01086 -24.30244 9.76603 1.000 16.09930 89 THR C N 1
ATOM 1462 C CA . THR B 1 91 ? 0.78428 -23.85584 8.40156 1.000 16.22826 89 THR C CA 1
ATOM 1463 C C . THR B 1 91 ? 0.87235 -22.34585 8.36810 1.000 17.70475 89 THR C C 1
ATOM 1464 O O . THR B 1 91 ? 0.31539 -21.66222 9.23304 1.000 16.97835 89 THR C O 1
ATOM 1468 N N . VAL B 1 92 ? 1.54952 -21.82588 7.35558 1.000 16.22300 90 VAL C N 1
ATOM 1469 C CA . VAL B 1 92 ? 1.62142 -20.39047 7.13555 1.000 17.54421 90 VAL C CA 1
ATOM 1470 C C . VAL B 1 92 ? 1.11544 -20.10013 5.73292 1.000 21.59733 90 VAL C C 1
ATOM 1471 O O . VAL B 1 92 ? 1.52953 -20.74544 4.76255 1.000 23.17120 90 VAL C O 1
ATOM 1475 N N . GLU B 1 93 ? 0.16632 -19.19053 5.64053 1.000 20.76038 91 GLU C N 1
ATOM 1476 C CA . GLU B 1 93 ? -0.36396 -18.74558 4.36118 1.000 21.92105 91 GLU C CA 1
ATOM 1477 C C . GLU B 1 93 ? 0.01839 -17.28528 4.22174 1.000 27.31643 91 GLU C C 1
ATOM 1478 O O . GLU B 1 93 ? -0.23558 -16.49373 5.13510 1.000 23.00276 91 GLU C O 1
ATOM 1484 N N . GLY B 1 94 ? 0.64647 -16.93666 3.10665 1.000 22.72641 92 GLY C N 1
ATOM 1485 C CA . GLY B 1 94 ? 0.98399 -15.55467 2.80233 1.000 22.18687 92 GLY C CA 1
ATOM 1486 C C . GLY B 1 94 ? 0.29436 -15.11021 1.52940 1.000 21.24992 92 GLY C C 1
ATOM 1487 O O . GLY B 1 94 ? 0.19493 -15.87841 0.56886 1.000 23.91603 92 GLY C O 1
ATOM 1488 N N . GLN B 1 95 ? -0.18969 -13.87282 1.52206 1.000 21.34993 93 GLN C N 1
ATOM 1489 C CA . GLN B 1 95 ? -0.67349 -13.24492 0.30197 1.000 23.33174 93 GLN C CA 1
ATOM 1490 C C . GLN B 1 95 ? 0.07929 -11.93779 0.12144 1.000 31.03530 93 GLN C C 1
ATOM 1491 O O . GLN B 1 95 ? 0.30474 -11.20672 1.09115 1.000 23.85286 93 GLN C O 1
ATOM 1497 N N . LEU B 1 96 ? 0.50619 -11.66392 -1.11304 1.000 31.40377 94 LEU C N 1
ATOM 1498 C CA . LEU B 1 96 ? 1.33861 -10.48733 -1.33642 1.000 41.85502 94 LEU C CA 1
ATOM 1499 C C . LEU B 1 96 ? 0.53494 -9.20990 -1.13053 1.000 50.86663 94 LEU C C 1
ATOM 1500 O O . LEU B 1 96 ? 1.00914 -8.27649 -0.47339 1.000 61.33893 94 LEU C O 1
ATOM 1505 N N . GLU B 1 97 ? -0.68733 -9.16651 -1.65935 1.000 54.52496 95 GLU C N 1
ATOM 1506 C CA . GLU B 1 97 ? -1.64807 -8.09072 -1.39539 1.000 60.36250 95 GLU C CA 1
ATOM 1507 C C . GLU B 1 97 ? -1.05413 -6.68606 -1.46287 1.000 62.77858 95 GLU C C 1
ATOM 1508 O O . GLU B 1 97 ? -1.08571 -5.94733 -0.47684 1.000 62.62593 95 GLU C O 1
#

Foldseek 3Di:
DLQKKKKWKWFAAPNPIDIDIDIDRDVVVVVVVLVVVLVVCLVPPTQKMKMKMQDNALVVLVVVVVVVVVSQVVSPFDDWDWDDDGSMIMIMGGND/DLQWKKKWKWFAADPDIDIDIDTHNDVVRVVVVLVVVLVVCLVVVTQKMKMKMQHPFQVVQVVVVVVVVVSLVVSQFDDWDWDDDTRMIMIMTGND

B-factor: mean 29.04, std 12.19, range [13.54, 82.25]